Protein AF-A0A2H0RS93-F1 (afdb_monomer_lite)

Secondary structure (DSSP, 8-state):
---TT-EEPTT--EEEETTEEEEE-SS--SS--SEEEEETTSSS-EEEE--SSSSPPPPTT--EEEE--EE-GGGG-PPTT-----SS-EEETTEEEPP-----S------PPPPHHHHHHHHHHHHHHTT---SHHHHHHHHHH-EETTTEE-S------SS-HHHHHHHHHHHHHHHHHHHHHHHHHHHHHHHHHHHHHHHHHH--

Structure (mmCIF, N/CA/C/O backbone):
data_AF-A0A2H0RS93-F1
#
_entry.id   AF-A0A2H0RS93-F1
#
loop_
_atom_site.group_PDB
_atom_site.id
_atom_site.type_symbol
_atom_site.label_atom_id
_atom_site.label_alt_id
_atom_site.label_comp_id
_atom_site.label_asym_id
_atom_site.label_entity_id
_atom_site.label_seq_id
_atom_site.pdbx_PDB_ins_code
_atom_site.Cartn_x
_atom_site.Cartn_y
_atom_site.Cartn_z
_atom_site.occupancy
_atom_site.B_iso_or_equiv
_atom_site.auth_seq_id
_atom_site.auth_comp_id
_atom_site.auth_asym_id
_atom_site.auth_atom_id
_atom_site.pdbx_PDB_model_num
ATOM 1 N N . SER A 1 1 ? -6.609 -6.889 21.205 1.00 49.66 1 SER A N 1
ATOM 2 C CA . SER A 1 1 ? -6.772 -7.889 20.136 1.00 49.66 1 SER A CA 1
ATOM 3 C C . SER A 1 1 ? -8.124 -7.662 19.483 1.00 49.66 1 SER A C 1
ATOM 5 O O . SER A 1 1 ? -9.086 -7.536 20.237 1.00 49.66 1 SER A O 1
ATOM 7 N N . PRO A 1 2 ? -8.209 -7.582 18.144 1.00 59.31 2 PRO A N 1
ATOM 8 C CA . PRO A 1 2 ? -9.466 -7.375 17.414 1.00 59.31 2 PRO A CA 1
ATOM 9 C C . PRO A 1 2 ? -10.486 -8.522 17.560 1.00 59.31 2 PRO A C 1
ATOM 11 O O . PRO A 1 2 ? -11.647 -8.349 17.195 1.00 59.31 2 PRO A O 1
ATOM 14 N N . GLY A 1 3 ? -10.071 -9.673 18.104 1.00 59.44 3 GLY A N 1
ATOM 15 C CA . GLY A 1 3 ? -10.867 -10.903 18.181 1.00 59.44 3 GLY A CA 1
ATOM 16 C C . GLY A 1 3 ? -10.513 -11.891 17.064 1.00 59.44 3 GLY A C 1
ATOM 17 O O . GLY A 1 3 ? -9.821 -11.533 16.112 1.00 59.44 3 GLY A O 1
ATOM 18 N N . ASP A 1 4 ? -10.964 -13.141 17.197 1.00 62.44 4 ASP A N 1
ATOM 19 C CA . ASP A 1 4 ? -10.648 -14.214 16.246 1.00 62.44 4 ASP A CA 1
ATOM 20 C C . ASP A 1 4 ? -11.099 -13.859 14.821 1.00 62.44 4 ASP A C 1
ATOM 22 O O . ASP A 1 4 ? -12.257 -13.509 14.583 1.00 62.44 4 ASP A O 1
ATOM 26 N N . GLY A 1 5 ? -10.164 -13.942 13.869 1.00 63.31 5 GLY A N 1
ATOM 27 C CA . GLY A 1 5 ? -10.422 -13.709 12.444 1.00 63.31 5 GLY A CA 1
ATOM 28 C C . GLY A 1 5 ? -10.704 -12.254 12.056 1.00 63.31 5 GLY A C 1
ATOM 29 O O . GLY A 1 5 ? -11.193 -12.013 10.953 1.00 63.31 5 GLY A O 1
ATOM 30 N N . ARG A 1 6 ? -10.427 -11.286 12.940 1.00 71.19 6 ARG A N 1
ATOM 31 C CA . ARG A 1 6 ? -10.580 -9.857 12.648 1.00 71.19 6 ARG A CA 1
ATOM 32 C C . ARG A 1 6 ? -9.236 -9.147 12.556 1.00 71.19 6 ARG A C 1
ATOM 34 O O . ARG A 1 6 ? -8.315 -9.403 13.329 1.00 71.19 6 ARG A O 1
ATOM 41 N N . PHE A 1 7 ? -9.158 -8.193 11.640 1.00 73.50 7 PHE A N 1
ATOM 42 C CA . PHE A 1 7 ? -7.965 -7.404 11.364 1.00 73.50 7 PHE A CA 1
ATOM 43 C C . PHE A 1 7 ? -8.184 -5.944 11.756 1.00 73.50 7 PHE A C 1
ATOM 45 O O . PHE A 1 7 ? -9.318 -5.464 11.792 1.00 73.50 7 PHE A O 1
ATOM 52 N N . VAL A 1 8 ? -7.103 -5.237 12.072 1.00 75.19 8 VAL A N 1
ATOM 53 C CA . VAL A 1 8 ? -7.124 -3.779 12.239 1.00 75.19 8 VAL A CA 1
ATOM 54 C C . VAL A 1 8 ? -7.030 -3.153 10.850 1.00 75.19 8 VAL A C 1
ATOM 56 O O . VAL A 1 8 ? -6.118 -3.494 10.098 1.00 75.19 8 VAL A O 1
ATOM 59 N N . ALA A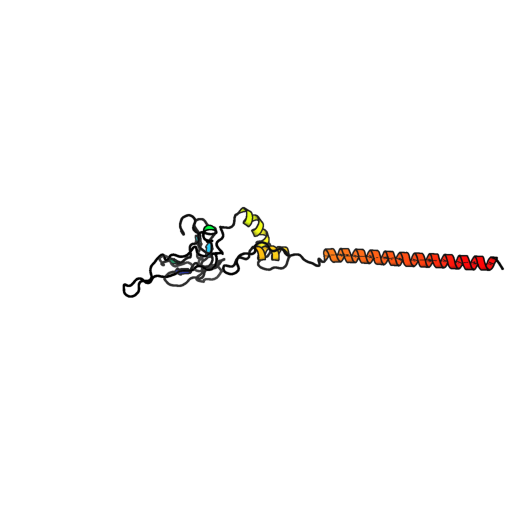 1 9 ? -7.963 -2.270 10.490 1.00 75.19 9 ALA A N 1
ATOM 60 C CA . ALA A 1 9 ? -7.862 -1.514 9.244 1.00 75.19 9 ALA A CA 1
ATOM 61 C C . ALA A 1 9 ? -6.662 -0.561 9.302 1.00 75.19 9 ALA A C 1
ATOM 63 O O . ALA A 1 9 ? -6.526 0.216 10.251 1.00 75.19 9 ALA A O 1
ATOM 64 N N . GLN A 1 10 ? -5.821 -0.605 8.270 1.00 74.81 10 GLN A N 1
ATOM 65 C CA . GLN A 1 10 ? -4.671 0.289 8.145 1.00 74.81 10 GLN A CA 1
ATOM 66 C C . GLN A 1 10 ? -5.111 1.755 8.141 1.00 74.81 10 GLN A C 1
ATOM 68 O O . GLN A 1 10 ? -6.143 2.086 7.556 1.00 74.81 10 GLN A O 1
ATOM 73 N N . THR A 1 11 ? -4.333 2.615 8.805 1.00 71.31 11 THR A N 1
ATOM 74 C CA . THR A 1 11 ? -4.527 4.080 8.818 1.00 71.31 11 THR A CA 1
ATOM 75 C C . THR A 1 11 ? -5.853 4.534 9.445 1.00 71.31 11 THR A C 1
ATOM 77 O O . THR A 1 11 ? -6.264 5.681 9.306 1.00 71.31 11 THR A O 1
ATOM 80 N N . THR A 1 12 ? -6.550 3.641 10.150 1.00 77.56 12 THR A N 1
ATOM 81 C CA . THR A 1 12 ? -7.778 3.982 10.891 1.00 77.56 12 THR A CA 1
ATOM 82 C C . THR A 1 12 ? -7.564 4.060 12.393 1.00 77.56 12 THR A C 1
ATOM 84 O O . THR A 1 12 ? -8.517 4.302 13.134 1.00 77.56 12 THR A O 1
ATOM 87 N N . MET A 1 13 ? -6.345 3.781 12.856 1.00 80.94 13 MET A N 1
ATOM 88 C CA . MET A 1 13 ? -6.061 3.779 14.274 1.00 80.94 13 MET A CA 1
ATOM 89 C C . MET A 1 13 ? -5.805 5.206 14.754 1.00 80.94 13 MET A C 1
ATOM 91 O O . MET A 1 13 ? -4.989 5.940 14.206 1.00 80.94 13 MET A O 1
ATOM 95 N N . GLU A 1 14 ? -6.509 5.583 15.810 1.00 85.44 14 GLU A N 1
ATOM 96 C CA . GLU A 1 14 ? -6.307 6.826 16.539 1.00 85.44 14 GLU A CA 1
ATOM 97 C C . GLU A 1 14 ? -5.811 6.472 17.938 1.00 85.44 14 GLU A C 1
ATOM 99 O O . GLU A 1 14 ? -6.415 5.655 18.644 1.00 85.44 14 GLU A O 1
ATOM 104 N N . LEU A 1 15 ? -4.690 7.071 18.337 1.00 88.25 15 LEU A N 1
ATOM 105 C CA . LEU A 1 15 ? -4.046 6.796 19.613 1.00 88.25 15 LEU A CA 1
ATOM 106 C C . LEU A 1 15 ? -3.957 8.072 20.441 1.00 88.25 15 LEU A C 1
ATOM 108 O O . LEU A 1 15 ? -3.390 9.069 19.998 1.00 88.25 15 LEU A O 1
ATOM 112 N N . THR A 1 16 ? -4.444 7.997 21.677 1.00 88.44 16 THR A N 1
ATOM 113 C CA . THR A 1 16 ? -4.249 9.042 22.683 1.00 88.44 16 THR A CA 1
ATOM 114 C C . THR A 1 16 ? -3.480 8.503 23.881 1.00 88.44 16 THR A C 1
ATOM 116 O O . THR A 1 16 ? -3.779 7.428 24.406 1.00 88.44 16 THR A O 1
ATOM 119 N N . VAL A 1 17 ? -2.487 9.266 24.337 1.00 87.75 17 VAL A N 1
ATOM 120 C CA . VAL A 1 17 ? -1.682 8.961 25.527 1.00 87.75 17 VAL A CA 1
ATOM 121 C C . VAL A 1 17 ? -1.828 10.116 26.506 1.00 87.75 17 VAL A C 1
ATOM 123 O O . VAL A 1 17 ? -1.484 11.250 26.184 1.00 87.75 17 VAL A O 1
ATOM 126 N N . ALA A 1 18 ? -2.361 9.844 27.701 1.00 85.19 18 ALA A N 1
ATOM 127 C CA . ALA A 1 18 ? -2.699 10.878 28.691 1.00 85.19 18 ALA A CA 1
ATOM 128 C C . ALA A 1 18 ? -3.560 12.034 28.124 1.00 85.19 18 ALA A C 1
ATOM 130 O O . ALA A 1 18 ? -3.485 13.167 28.595 1.00 85.19 18 ALA A O 1
ATOM 131 N N . GLY A 1 19 ? -4.385 11.739 27.114 1.00 83.62 19 GLY A N 1
ATOM 132 C CA . GLY A 1 19 ? -5.251 12.711 26.441 1.00 83.62 19 GLY A CA 1
ATOM 133 C C . GLY A 1 19 ? -4.583 13.541 25.341 1.00 83.62 19 GLY A C 1
ATOM 134 O O . GLY A 1 19 ? -5.264 14.370 24.750 1.00 83.62 19 GLY A O 1
ATOM 135 N N . ALA A 1 20 ? -3.295 13.331 25.052 1.00 87.38 20 ALA A N 1
ATOM 136 C CA . ALA A 1 20 ? -2.627 13.914 23.891 1.00 87.38 20 ALA A CA 1
ATOM 137 C C . ALA A 1 20 ? -2.711 12.965 22.689 1.00 87.38 20 ALA A C 1
ATOM 139 O O . ALA A 1 20 ? -2.500 11.760 22.852 1.00 87.38 20 ALA A O 1
ATOM 140 N N . ASP A 1 21 ? -2.984 13.510 21.504 1.00 88.62 21 ASP A N 1
ATOM 141 C CA . ASP A 1 21 ? -3.015 12.759 20.247 1.00 88.62 21 ASP A CA 1
ATOM 142 C C . ASP A 1 21 ? -1.597 12.414 19.792 1.00 88.62 21 ASP A C 1
ATOM 144 O O . ASP A 1 21 ? -0.699 13.258 19.815 1.00 88.62 21 ASP A O 1
ATOM 148 N N . TRP A 1 22 ? -1.399 11.164 19.382 1.00 91.12 22 TRP A N 1
ATOM 149 C CA . TRP A 1 22 ? -0.153 10.700 18.780 1.00 91.12 22 TRP A CA 1
ATOM 150 C C . TRP A 1 22 ? -0.384 10.401 17.300 1.00 91.12 22 TRP A C 1
ATOM 152 O O . TRP A 1 22 ? -1.475 9.988 16.907 1.00 91.12 22 TRP A O 1
ATOM 162 N N . THR A 1 23 ? 0.651 10.578 16.479 1.00 89.25 23 THR A N 1
ATOM 163 C CA . THR A 1 23 ? 0.551 10.366 15.027 1.00 89.25 23 THR A CA 1
ATOM 164 C C . THR A 1 23 ? 1.092 8.994 14.629 1.00 89.25 23 THR A C 1
ATOM 166 O O . THR A 1 23 ? 2.198 8.623 15.026 1.00 89.25 23 THR A O 1
ATOM 169 N N . GLU A 1 24 ? 0.334 8.255 13.814 1.00 87.88 24 GLU A N 1
ATOM 170 C CA . GLU A 1 24 ? 0.797 6.999 13.214 1.00 87.88 24 GLU A CA 1
ATOM 171 C C . GLU A 1 24 ? 1.858 7.284 12.142 1.00 87.88 24 GLU A C 1
ATOM 173 O O . GLU A 1 24 ? 1.644 8.097 11.240 1.00 87.88 24 GLU A O 1
ATOM 178 N N . THR A 1 25 ? 3.002 6.605 12.218 1.00 86.69 25 THR A N 1
ATOM 179 C CA . THR A 1 25 ? 4.027 6.615 11.171 1.00 86.69 25 THR A CA 1
ATOM 180 C C . THR A 1 25 ? 4.454 5.192 10.823 1.00 86.69 25 THR A C 1
ATOM 182 O O . THR A 1 25 ? 4.490 4.311 11.679 1.00 86.69 25 THR A O 1
ATOM 185 N N . GLU A 1 26 ? 4.817 4.957 9.559 1.00 81.12 26 GLU A N 1
ATOM 186 C CA . GLU A 1 26 ? 5.325 3.647 9.119 1.00 81.12 26 GLU A CA 1
ATOM 187 C C . GLU A 1 26 ? 6.675 3.321 9.777 1.00 81.12 26 GLU A C 1
ATOM 189 O O . GLU A 1 26 ? 6.905 2.217 10.273 1.00 81.12 26 GLU A O 1
ATOM 194 N N . PHE A 1 27 ? 7.550 4.327 9.854 1.00 82.50 27 PHE A N 1
ATOM 195 C CA . PHE A 1 27 ? 8.840 4.244 10.526 1.00 82.50 27 PHE A CA 1
ATOM 196 C C . PHE A 1 27 ? 8.955 5.334 11.586 1.00 82.50 27 PHE A C 1
ATOM 198 O O . PHE A 1 27 ? 8.484 6.459 11.400 1.00 82.50 27 PHE A O 1
ATOM 205 N N . LEU A 1 28 ? 9.602 5.007 12.705 1.00 85.00 28 LEU A N 1
ATOM 206 C CA . LEU A 1 28 ? 9.866 5.974 13.766 1.00 85.00 28 LEU A CA 1
ATOM 207 C C . LEU A 1 28 ? 11.008 6.905 13.315 1.00 85.00 28 LEU A C 1
ATOM 209 O O . LEU A 1 28 ? 12.120 6.427 13.071 1.00 85.00 28 LEU A O 1
ATOM 213 N N . PRO A 1 29 ? 10.767 8.221 13.177 1.00 83.56 29 PRO A N 1
ATOM 214 C CA . PRO A 1 29 ? 11.799 9.169 12.797 1.00 83.56 29 PRO A CA 1
ATOM 215 C C . PRO A 1 29 ? 12.819 9.319 13.928 1.00 83.56 29 PRO A C 1
ATOM 217 O O . PRO A 1 29 ? 12.467 9.258 15.107 1.00 83.56 29 PRO A O 1
ATOM 220 N N . TYR A 1 30 ? 14.076 9.606 13.580 1.00 84.94 30 TYR A N 1
ATOM 221 C CA . TYR A 1 30 ? 15.126 9.943 14.549 1.00 84.94 30 TYR A CA 1
ATOM 222 C C . TYR A 1 30 ? 14.939 11.373 15.088 1.00 84.94 30 TYR A C 1
ATOM 224 O O . TYR A 1 30 ? 15.708 12.293 14.809 1.00 84.94 30 TYR A O 1
ATOM 232 N N . LYS A 1 31 ? 13.820 11.583 15.778 1.00 85.50 31 LYS A N 1
ATOM 233 C CA . LYS A 1 31 ? 13.405 12.845 16.380 1.00 85.50 31 LYS A CA 1
ATOM 234 C C . LYS A 1 31 ? 12.479 12.558 17.558 1.00 85.50 31 LYS A C 1
ATOM 236 O O . LYS A 1 31 ? 11.595 11.708 17.464 1.00 85.50 31 LYS A O 1
ATOM 241 N N . GLN A 1 32 ? 12.642 13.321 18.633 1.00 85.19 32 GLN A N 1
ATOM 242 C CA . GLN A 1 32 ? 11.735 13.320 19.781 1.00 85.19 32 GLN A CA 1
ATOM 243 C C . GLN A 1 32 ? 10.403 13.965 19.395 1.00 85.19 32 GLN A C 1
ATOM 245 O O . GLN A 1 32 ? 10.263 15.187 19.352 1.00 85.19 32 GLN A O 1
ATOM 250 N N . THR A 1 33 ? 9.450 13.116 19.033 1.00 87.00 33 THR A N 1
ATOM 251 C CA . THR A 1 33 ? 8.110 13.489 18.578 1.00 87.00 33 THR A CA 1
ATOM 252 C C . THR A 1 33 ? 7.120 12.431 19.056 1.00 87.00 33 THR A C 1
ATOM 254 O O . THR A 1 33 ? 7.500 11.270 19.225 1.00 87.00 33 THR A O 1
ATOM 257 N N . ASP A 1 34 ? 5.869 12.829 19.273 1.00 88.38 34 ASP A N 1
ATOM 258 C CA . ASP A 1 34 ? 4.799 11.951 19.756 1.00 88.38 34 ASP A CA 1
ATOM 259 C C . ASP A 1 34 ? 4.224 11.141 18.590 1.00 88.38 34 ASP A C 1
ATOM 261 O O . ASP A 1 34 ? 3.232 11.499 17.954 1.00 88.38 34 ASP A O 1
ATOM 265 N N . VAL A 1 35 ? 4.933 10.067 18.254 1.00 90.38 35 VAL A N 1
ATOM 266 C CA . VAL A 1 35 ? 4.636 9.187 17.123 1.00 90.38 35 VAL A CA 1
ATOM 267 C C . VAL A 1 35 ? 4.668 7.730 17.551 1.00 90.38 35 VAL A C 1
ATOM 269 O O . VAL A 1 35 ? 5.395 7.349 18.473 1.00 90.38 35 VAL A O 1
ATOM 272 N N . TYR A 1 36 ? 3.884 6.909 16.866 1.00 89.44 36 TYR A N 1
ATOM 273 C CA . TYR A 1 36 ? 3.834 5.470 17.080 1.00 89.44 36 TYR A CA 1
ATOM 274 C C . TYR A 1 36 ? 3.800 4.732 15.744 1.00 89.44 36 TYR A C 1
ATOM 276 O O . TYR A 1 36 ? 3.362 5.276 14.735 1.00 89.44 36 TYR A O 1
ATOM 284 N N . ALA A 1 37 ? 4.233 3.476 15.760 1.00 88.94 37 ALA A N 1
ATOM 285 C CA . ALA A 1 37 ? 4.168 2.581 14.612 1.00 88.94 37 ALA A CA 1
ATOM 286 C C . ALA A 1 37 ? 3.370 1.325 14.974 1.00 88.94 37 ALA A C 1
ATOM 288 O O . ALA A 1 37 ? 3.470 0.818 16.095 1.00 88.94 37 ALA A O 1
ATOM 289 N N . ILE A 1 38 ? 2.593 0.808 14.026 1.00 86.38 38 ILE A N 1
ATOM 290 C CA . ILE A 1 38 ? 1.845 -0.442 14.184 1.00 86.38 38 ILE A CA 1
ATOM 291 C C . ILE A 1 38 ? 2.455 -1.497 13.270 1.00 86.38 38 ILE A C 1
ATOM 293 O O . ILE A 1 38 ? 2.587 -1.295 12.065 1.00 86.38 38 ILE A O 1
ATOM 297 N N . ASP A 1 39 ? 2.768 -2.657 13.836 1.00 84.50 39 ASP A N 1
ATOM 298 C CA . ASP A 1 39 ? 3.019 -3.855 13.048 1.00 84.50 39 ASP A CA 1
ATOM 299 C C . ASP A 1 39 ? 1.694 -4.584 12.794 1.00 84.50 39 ASP A C 1
ATOM 301 O O . ASP A 1 39 ? 1.207 -5.357 13.627 1.00 84.50 39 ASP A O 1
ATOM 305 N N . TYR A 1 40 ? 1.101 -4.304 11.632 1.00 78.50 40 TYR A N 1
ATOM 306 C CA . TYR A 1 40 ? -0.138 -4.932 11.170 1.00 78.50 40 TYR A CA 1
ATOM 307 C C . TYR A 1 40 ? 0.031 -6.421 10.828 1.00 78.50 40 TYR A C 1
ATOM 309 O O . TYR A 1 40 ? -0.966 -7.143 10.761 1.00 78.50 40 TYR A O 1
ATOM 317 N N . ASN A 1 41 ? 1.266 -6.883 10.599 1.00 74.69 41 ASN A N 1
ATOM 318 C CA . ASN A 1 41 ? 1.565 -8.252 10.181 1.00 74.69 41 ASN A CA 1
ATOM 319 C C . ASN A 1 41 ? 1.895 -9.183 11.355 1.00 74.69 41 ASN A C 1
ATOM 321 O O . ASN A 1 41 ? 1.867 -10.406 11.173 1.00 74.69 41 ASN A O 1
ATOM 325 N N . ALA A 1 42 ? 2.195 -8.627 12.532 1.00 72.94 42 ALA A N 1
ATOM 326 C CA . ALA A 1 42 ? 2.399 -9.379 13.762 1.00 72.94 42 ALA A CA 1
ATOM 327 C C . ALA A 1 42 ? 1.098 -10.026 14.274 1.00 72.94 42 ALA A C 1
ATOM 329 O O . ALA A 1 42 ? -0.001 -9.495 14.108 1.00 72.94 42 ALA A O 1
ATOM 330 N N . GLU A 1 43 ? 1.237 -11.176 14.938 1.00 71.75 43 GLU A N 1
ATOM 331 C CA . GLU A 1 43 ? 0.136 -11.916 15.557 1.00 71.75 43 GLU A CA 1
ATOM 332 C C . GLU A 1 43 ? 0.418 -12.085 17.061 1.00 71.75 43 GLU A C 1
ATOM 334 O O . GLU A 1 43 ? 1.286 -12.880 17.436 1.00 71.75 43 GLU A O 1
ATOM 339 N N . PRO A 1 44 ? -0.274 -11.342 17.950 1.00 72.88 44 PRO A N 1
ATOM 340 C CA . PRO A 1 44 ? -1.232 -10.254 17.684 1.00 72.88 44 PRO A CA 1
ATOM 341 C C . PRO A 1 44 ? -0.558 -8.987 17.127 1.00 72.88 44 PRO A C 1
ATOM 343 O O . PRO A 1 44 ? 0.650 -8.816 17.293 1.00 72.88 44 PRO A O 1
ATOM 346 N N . GLN A 1 45 ? -1.341 -8.077 16.528 1.00 77.75 45 GLN A N 1
ATOM 347 C CA . GLN A 1 45 ? -0.815 -6.795 16.042 1.00 77.75 45 GLN A CA 1
ATOM 348 C C . GLN A 1 45 ? -0.112 -6.053 17.182 1.00 77.75 45 GLN A C 1
ATOM 350 O O . GLN A 1 45 ? -0.647 -5.955 18.293 1.00 77.75 45 GLN A O 1
ATOM 355 N N . MET A 1 46 ? 1.086 -5.538 16.910 1.00 82.88 46 MET A N 1
ATOM 356 C CA . MET A 1 46 ? 1.925 -4.912 17.928 1.00 82.88 46 MET A CA 1
ATOM 357 C C . MET A 1 46 ? 2.010 -3.406 17.718 1.00 82.88 46 MET A C 1
ATOM 359 O O . MET A 1 46 ? 2.405 -2.934 16.655 1.00 82.88 46 MET A O 1
ATOM 363 N N . LEU A 1 47 ? 1.684 -2.653 18.767 1.00 87.12 47 LEU A N 1
ATOM 364 C CA . LEU A 1 47 ? 1.925 -1.218 18.837 1.00 87.12 47 LEU A CA 1
ATOM 365 C C . LEU A 1 47 ? 3.344 -0.968 19.354 1.00 87.12 47 LEU A C 1
ATOM 367 O O . LEU A 1 47 ? 3.742 -1.530 20.378 1.00 87.12 47 LEU A O 1
ATOM 371 N N . ARG A 1 48 ? 4.097 -0.109 18.669 1.00 88.69 48 ARG A N 1
ATOM 372 C CA . ARG A 1 48 ? 5.459 0.274 19.040 1.00 88.69 48 ARG A CA 1
ATOM 373 C C . ARG A 1 48 ? 5.553 1.780 19.240 1.00 88.69 48 ARG A C 1
ATOM 375 O O . ARG A 1 48 ? 5.168 2.562 18.375 1.00 88.69 48 ARG A O 1
ATOM 382 N N . PHE A 1 49 ? 6.119 2.156 20.377 1.00 90.25 49 PHE A N 1
ATOM 383 C CA . PHE A 1 49 ? 6.505 3.526 20.688 1.00 90.25 49 PHE A CA 1
ATOM 384 C C . PHE A 1 49 ? 7.992 3.744 20.414 1.00 90.25 49 PHE A C 1
ATOM 386 O O . PHE A 1 49 ? 8.735 2.786 20.175 1.00 90.25 49 PHE A O 1
ATOM 393 N N . GLY A 1 50 ? 8.410 5.007 20.464 1.00 86.19 50 GLY A N 1
ATOM 394 C CA . GLY A 1 50 ? 9.816 5.376 20.404 1.00 86.19 50 GLY A CA 1
ATOM 395 C C . GLY A 1 50 ? 10.623 4.921 21.613 1.00 86.19 50 GLY A C 1
ATOM 396 O O . GLY A 1 50 ? 10.085 4.405 22.591 1.00 86.19 50 GLY A O 1
ATOM 397 N N . ASP A 1 51 ? 11.933 5.133 21.536 1.00 83.94 51 ASP A N 1
ATOM 398 C CA . ASP A 1 51 ? 12.915 4.827 22.585 1.00 83.94 51 ASP A CA 1
ATOM 399 C C . ASP A 1 51 ? 13.519 6.093 23.231 1.00 83.94 51 ASP A C 1
ATOM 401 O O . ASP A 1 51 ? 14.455 6.014 24.027 1.00 83.94 51 ASP A O 1
ATOM 405 N N . GLY A 1 52 ? 12.979 7.273 22.909 1.00 80.19 52 GLY A N 1
ATOM 406 C CA . GLY A 1 52 ? 13.461 8.569 23.384 1.00 80.19 52 GLY A CA 1
ATOM 407 C C . GLY A 1 52 ? 14.577 9.169 22.521 1.00 80.19 52 GLY A C 1
ATOM 408 O O . GLY A 1 52 ? 14.897 10.346 22.694 1.00 80.19 52 GLY A O 1
ATOM 409 N N . LEU A 1 53 ? 15.143 8.408 21.578 1.00 81.44 53 LEU A N 1
ATOM 410 C CA . LEU A 1 53 ? 16.029 8.901 20.517 1.00 81.44 53 LEU A CA 1
ATOM 411 C C . LEU A 1 53 ? 15.261 8.993 19.192 1.00 81.44 53 LEU A C 1
ATOM 413 O O . LEU A 1 53 ? 15.254 10.044 18.546 1.00 81.44 53 LEU A O 1
ATOM 417 N N . ALA A 1 54 ? 14.572 7.914 18.823 1.00 82.75 54 ALA A N 1
ATOM 418 C CA . ALA A 1 54 ? 13.670 7.838 17.685 1.00 82.75 54 ALA A CA 1
ATOM 419 C C . ALA A 1 54 ? 12.220 7.742 18.176 1.00 82.75 54 ALA A C 1
ATOM 421 O O . ALA A 1 54 ? 11.745 6.667 18.538 1.00 82.75 54 ALA A O 1
ATOM 422 N N . GLY A 1 55 ? 11.519 8.878 18.208 1.00 85.19 55 GLY A N 1
ATOM 423 C CA . GLY A 1 55 ? 10.200 9.008 18.826 1.00 85.19 55 GLY A CA 1
ATOM 424 C C . GLY A 1 55 ? 10.254 9.093 20.355 1.00 85.19 55 GLY A C 1
ATOM 425 O O . GLY A 1 55 ? 11.234 8.709 20.996 1.00 85.19 55 GLY A O 1
ATOM 426 N N . ASN A 1 56 ? 9.186 9.613 20.955 1.00 86.75 56 ASN A N 1
ATOM 427 C CA . ASN A 1 56 ? 9.061 9.716 22.406 1.00 86.75 56 ASN A CA 1
ATOM 428 C C . ASN A 1 56 ? 8.597 8.394 23.040 1.00 86.75 56 ASN A C 1
ATOM 430 O O . ASN A 1 56 ? 7.843 7.626 22.442 1.00 86.75 56 ASN A O 1
ATOM 434 N N . ILE A 1 57 ? 9.028 8.157 24.284 1.00 87.69 57 ILE A N 1
ATOM 435 C CA . ILE A 1 57 ? 8.491 7.090 25.139 1.00 87.69 57 ILE A CA 1
ATOM 436 C C . ILE A 1 57 ? 7.328 7.675 25.957 1.00 87.69 57 ILE A C 1
ATOM 438 O O . ILE A 1 57 ? 7.534 8.675 26.653 1.00 87.69 57 ILE A O 1
ATOM 442 N N . PRO A 1 58 ? 6.131 7.061 25.942 1.00 86.44 58 PRO A N 1
ATOM 443 C CA . PRO A 1 58 ? 5.062 7.393 26.877 1.00 86.44 58 PRO A CA 1
ATOM 444 C C . PRO A 1 58 ? 5.539 7.308 28.330 1.00 86.44 58 PRO A C 1
ATOM 446 O O . PRO A 1 58 ? 6.133 6.308 28.735 1.00 86.44 58 PRO A O 1
ATOM 449 N N . ALA A 1 59 ? 5.251 8.325 29.144 1.00 84.50 59 ALA A N 1
ATOM 450 C CA . ALA A 1 59 ? 5.590 8.268 30.562 1.00 84.50 59 ALA A CA 1
ATOM 451 C C . ALA A 1 59 ? 4.897 7.072 31.240 1.00 84.50 59 ALA A C 1
ATOM 453 O O . ALA A 1 59 ? 3.717 6.794 31.002 1.00 84.50 59 ALA A O 1
ATOM 454 N N . ALA A 1 60 ? 5.638 6.359 32.090 1.00 83.00 60 ALA A N 1
ATOM 455 C CA . ALA A 1 60 ? 5.119 5.193 32.793 1.00 83.00 60 ALA A CA 1
ATOM 456 C C . ALA A 1 60 ? 3.897 5.577 33.646 1.00 83.00 60 ALA A C 1
ATOM 458 O O . ALA A 1 60 ? 3.962 6.504 34.451 1.00 83.00 60 ALA A O 1
ATOM 459 N N . GLY A 1 61 ? 2.794 4.846 33.474 1.00 81.12 61 GLY A N 1
ATOM 460 C CA . GLY A 1 61 ? 1.532 5.098 34.177 1.00 81.12 61 GLY A CA 1
ATOM 461 C C . GLY A 1 61 ? 0.529 5.973 33.420 1.00 81.12 61 GLY A C 1
ATOM 462 O O . GLY A 1 61 ? -0.587 6.140 33.906 1.00 81.12 61 GLY A O 1
ATOM 463 N N . ASN A 1 62 ? 0.876 6.489 32.236 1.00 87.06 62 ASN A N 1
ATOM 464 C CA . ASN A 1 62 ? -0.095 7.163 31.376 1.00 87.06 62 ASN A CA 1
ATOM 465 C C . ASN A 1 62 ? -1.136 6.175 30.827 1.00 87.06 62 ASN A C 1
ATOM 467 O O . ASN A 1 62 ? -0.797 5.066 30.413 1.00 87.06 62 ASN A O 1
ATOM 471 N N . ASP A 1 63 ? -2.398 6.609 30.787 1.00 88.25 63 ASP A N 1
ATOM 472 C CA . ASP A 1 63 ? -3.479 5.871 30.129 1.00 88.25 63 ASP A CA 1
ATOM 473 C C . ASP A 1 63 ? -3.275 5.920 28.607 1.00 88.25 63 ASP A C 1
ATOM 475 O O . ASP A 1 63 ? -3.065 7.000 28.044 1.00 88.25 63 ASP A O 1
ATOM 479 N N . ILE A 1 64 ? -3.311 4.753 27.960 1.00 88.12 64 ILE A N 1
ATOM 480 C CA . ILE A 1 64 ? -3.131 4.591 26.514 1.00 88.12 64 ILE A CA 1
ATOM 481 C C . ILE A 1 64 ? -4.459 4.113 25.942 1.00 88.12 64 ILE A C 1
ATOM 483 O O . ILE A 1 64 ? -4.895 2.992 26.214 1.00 88.12 64 ILE A O 1
ATOM 487 N N . ARG A 1 65 ? -5.095 4.952 25.125 1.00 87.75 65 ARG A N 1
ATOM 488 C CA . ARG A 1 65 ? -6.370 4.636 24.478 1.00 87.75 65 ARG A CA 1
ATOM 489 C C . ARG A 1 65 ? -6.175 4.560 22.977 1.00 87.75 65 ARG A C 1
ATOM 491 O O . ARG A 1 65 ? -5.810 5.550 22.350 1.00 87.75 65 ARG A O 1
ATOM 498 N N . ALA A 1 66 ? -6.441 3.383 22.423 1.00 85.88 66 ALA A N 1
ATOM 499 C CA . ALA A 1 66 ? -6.429 3.135 20.990 1.00 85.88 66 ALA A CA 1
ATOM 500 C C . ALA A 1 66 ? -7.857 2.876 20.502 1.00 85.88 66 ALA A C 1
ATOM 502 O O . ALA A 1 66 ? -8.526 1.960 20.989 1.00 85.88 66 ALA A O 1
ATOM 503 N N . SER A 1 67 ? -8.294 3.662 19.526 1.00 85.81 67 SER A N 1
ATOM 504 C CA . SER A 1 67 ? -9.527 3.456 18.770 1.00 85.81 67 SER A CA 1
ATOM 505 C C . SER A 1 67 ? -9.146 2.981 17.377 1.00 85.81 67 SER A C 1
ATOM 507 O O . SER A 1 67 ? -8.266 3.562 16.758 1.00 85.81 67 SER A O 1
ATOM 509 N N . TYR A 1 68 ? -9.765 1.914 16.881 1.00 84.44 68 TYR A N 1
ATOM 510 C CA . TYR A 1 68 ? -9.460 1.382 15.553 1.00 84.44 68 TYR A CA 1
ATOM 511 C C . TYR A 1 68 ? -10.688 0.737 14.923 1.00 84.44 68 TYR A C 1
ATOM 513 O O . TYR A 1 68 ? -11.563 0.221 15.628 1.00 84.44 68 TYR A O 1
ATOM 521 N N . LEU A 1 69 ? -10.737 0.719 13.589 1.00 80.56 69 LEU A N 1
ATOM 522 C CA . LEU A 1 69 ? -11.738 -0.058 12.873 1.00 80.56 69 LEU A CA 1
ATOM 523 C C . LEU A 1 69 ? -11.279 -1.510 12.753 1.00 80.56 69 LEU A C 1
ATOM 525 O O . LEU A 1 69 ? -10.156 -1.815 12.350 1.00 80.56 69 LEU A O 1
ATOM 529 N N . SER A 1 70 ? -12.182 -2.418 13.105 1.00 80.25 70 SER A N 1
ATOM 530 C CA . SER A 1 70 ? -11.981 -3.853 12.966 1.00 80.25 70 SER A CA 1
ATOM 531 C C . SER A 1 70 ? -12.669 -4.348 11.695 1.00 80.25 70 SER A C 1
ATOM 533 O O . SER A 1 70 ? -13.854 -4.085 11.493 1.00 80.25 70 SER A O 1
ATOM 535 N N . THR A 1 71 ? -11.937 -5.066 10.844 1.00 78.94 71 THR A N 1
ATOM 536 C CA . THR A 1 71 ? -12.433 -5.602 9.569 1.00 78.94 71 THR A CA 1
ATOM 537 C C . THR A 1 71 ? -12.387 -7.125 9.562 1.00 78.94 71 THR A C 1
ATOM 539 O O . THR A 1 71 ? -11.595 -7.744 10.270 1.00 78.94 71 THR A O 1
ATOM 542 N N . ALA A 1 72 ? -13.233 -7.737 8.735 1.00 76.62 72 ALA A N 1
ATOM 543 C CA . ALA A 1 72 ? -13.222 -9.176 8.471 1.00 76.62 72 ALA A CA 1
ATOM 544 C C . ALA A 1 72 ? -12.462 -9.531 7.172 1.00 76.62 72 ALA A C 1
ATOM 546 O O . ALA A 1 72 ? -12.688 -10.597 6.603 1.00 76.62 72 ALA A O 1
ATOM 547 N N . GLY A 1 73 ? -11.616 -8.626 6.657 1.00 77.38 73 GLY A N 1
ATOM 548 C CA . GLY A 1 73 ? -10.912 -8.817 5.384 1.00 77.38 73 GLY A CA 1
ATOM 549 C C . GLY A 1 73 ? -11.872 -9.036 4.211 1.00 77.38 73 GLY A C 1
ATOM 550 O O . GLY A 1 73 ? -12.894 -8.350 4.091 1.00 77.38 73 GLY A O 1
ATOM 551 N N . LYS A 1 74 ? -11.586 -10.029 3.364 1.00 78.50 74 LYS A N 1
ATOM 552 C CA . LYS A 1 74 ? -12.399 -10.351 2.181 1.00 78.50 74 LYS A CA 1
ATOM 553 C C . LYS A 1 74 ? -13.823 -10.788 2.524 1.00 78.50 74 LYS A C 1
ATOM 555 O O . LYS A 1 74 ? -14.741 -10.539 1.741 1.00 78.50 74 LYS A O 1
ATOM 560 N N . ALA A 1 75 ? -14.028 -11.390 3.698 1.00 78.94 75 ALA A N 1
ATOM 561 C CA . ALA A 1 75 ? -15.351 -11.797 4.172 1.00 78.94 75 ALA A CA 1
ATOM 562 C C . ALA A 1 75 ? -16.282 -10.600 4.456 1.00 78.94 75 ALA A C 1
ATOM 564 O O . ALA A 1 75 ? -17.496 -10.775 4.512 1.00 78.94 75 ALA A O 1
ATOM 565 N N . GLY A 1 76 ? -15.737 -9.384 4.594 1.00 76.44 76 GLY A N 1
ATOM 566 C CA . GLY A 1 76 ? -16.516 -8.150 4.742 1.00 76.44 76 GLY A CA 1
ATOM 567 C C . GLY A 1 76 ? -17.116 -7.603 3.437 1.00 76.44 76 GLY A C 1
ATOM 568 O O . GLY A 1 76 ? -17.922 -6.671 3.480 1.00 76.44 76 GLY A O 1
ATOM 569 N N . ASN A 1 77 ? -16.755 -8.158 2.274 1.00 81.50 77 ASN A N 1
ATOM 570 C CA . ASN A 1 77 ? -17.279 -7.711 0.982 1.00 81.50 77 ASN A CA 1
ATOM 571 C C . ASN A 1 77 ? -18.654 -8.331 0.706 1.00 81.50 77 ASN A C 1
ATOM 573 O O . ASN A 1 77 ? -18.767 -9.425 0.151 1.00 81.50 77 ASN A O 1
ATOM 577 N N . VAL A 1 78 ? -19.708 -7.612 1.082 1.00 83.88 78 VAL A N 1
ATOM 578 C CA . VAL A 1 78 ? -21.102 -8.027 0.882 1.00 83.88 78 VAL A CA 1
ATOM 579 C C . VAL A 1 78 ? -21.720 -7.425 -0.392 1.00 83.88 78 VAL A C 1
ATOM 581 O O . VAL A 1 78 ? -21.383 -6.293 -0.768 1.00 83.88 78 VAL A O 1
ATOM 584 N N . PRO A 1 79 ? -22.632 -8.145 -1.080 1.00 83.31 79 PRO A N 1
ATOM 585 C CA . PRO A 1 79 ? -23.338 -7.615 -2.245 1.00 83.31 79 PRO A CA 1
ATOM 586 C C . PRO A 1 79 ? -24.253 -6.435 -1.875 1.00 83.31 79 PRO A C 1
ATOM 588 O O . PRO A 1 79 ? -24.546 -6.197 -0.701 1.00 83.31 79 PRO A O 1
ATOM 591 N N . ALA A 1 80 ? -24.687 -5.675 -2.885 1.00 84.56 80 ALA A N 1
ATOM 592 C CA . ALA A 1 80 ? -25.613 -4.557 -2.693 1.00 84.56 80 ALA A CA 1
ATOM 593 C C . ALA A 1 80 ? -26.908 -5.029 -2.008 1.00 84.56 80 ALA A C 1
ATOM 595 O O . ALA A 1 80 ? -27.387 -6.130 -2.282 1.00 84.56 80 ALA A O 1
ATOM 596 N N . GLY A 1 81 ? -27.452 -4.201 -1.116 1.00 80.50 81 GLY A N 1
ATOM 597 C CA . GLY A 1 81 ? -28.667 -4.511 -0.360 1.00 80.50 81 GLY A CA 1
ATOM 598 C C . GLY A 1 81 ? -28.505 -5.546 0.760 1.00 80.50 81 GLY A C 1
ATOM 599 O O . GLY A 1 81 ? -29.508 -6.083 1.214 1.00 80.50 81 GLY A O 1
ATOM 600 N N . THR A 1 82 ? -27.278 -5.848 1.208 1.00 79.81 82 THR A N 1
ATOM 601 C CA . THR A 1 82 ? -27.065 -6.770 2.346 1.00 79.81 82 THR A CA 1
ATOM 602 C C . THR A 1 82 ? -27.108 -6.044 3.689 1.00 79.81 82 THR A C 1
ATOM 604 O O . THR A 1 82 ? -27.610 -6.583 4.671 1.00 79.81 82 THR A O 1
ATOM 607 N N . ILE A 1 83 ? -26.582 -4.818 3.752 1.00 75.88 83 ILE A N 1
ATOM 608 C CA . ILE A 1 83 ? -26.608 -3.994 4.963 1.00 75.88 83 ILE A CA 1
ATOM 609 C C . ILE A 1 83 ? -27.936 -3.234 4.985 1.00 75.88 83 ILE A C 1
ATOM 611 O O . ILE A 1 83 ? -28.057 -2.180 4.366 1.00 75.88 83 ILE A O 1
ATOM 615 N N . VAL A 1 84 ? -28.929 -3.812 5.661 1.00 77.25 84 VAL A N 1
ATOM 616 C CA . VAL A 1 84 ? -30.299 -3.269 5.753 1.00 77.25 84 VAL A CA 1
ATOM 617 C C . VAL A 1 84 ? -30.765 -3.018 7.187 1.00 77.25 84 VAL A C 1
ATOM 619 O O . VAL A 1 84 ? -31.720 -2.278 7.388 1.00 77.25 84 VAL A O 1
ATOM 622 N N . ASP A 1 85 ? -30.076 -3.592 8.177 1.00 71.88 85 ASP A N 1
ATOM 623 C CA . ASP A 1 85 ? -30.463 -3.524 9.588 1.00 71.88 85 ASP A CA 1
ATOM 624 C C . ASP A 1 85 ? -29.579 -2.576 10.401 1.00 71.88 85 ASP A C 1
ATOM 626 O O . ASP A 1 85 ? -28.373 -2.438 10.166 1.00 71.88 85 ASP A O 1
ATOM 630 N N . VAL A 1 86 ? -30.186 -1.967 11.422 1.00 69.50 86 VAL A N 1
ATOM 631 C CA . VAL A 1 86 ? -29.504 -1.101 12.388 1.00 69.50 86 VAL A CA 1
ATOM 632 C C . VAL A 1 86 ? -29.293 -1.862 13.690 1.00 69.50 86 VAL A C 1
ATOM 634 O O . VAL A 1 86 ? -30.214 -2.443 14.249 1.00 69.50 86 VAL A O 1
ATOM 637 N N . VAL A 1 87 ? -28.071 -1.833 14.22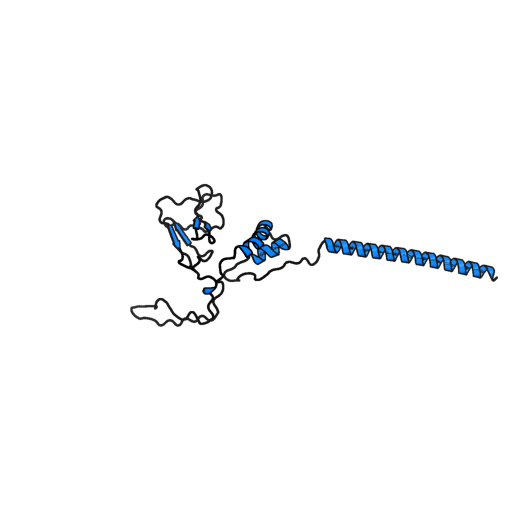5 1.00 73.06 87 VAL A N 1
ATOM 638 C CA . VAL A 1 87 ? -27.756 -2.493 15.510 1.00 73.06 87 VAL A CA 1
ATOM 639 C C . VAL A 1 87 ? -28.366 -1.740 16.704 1.00 73.06 87 VAL A C 1
ATOM 641 O O . VAL A 1 87 ? -28.540 -2.307 17.783 1.00 73.06 87 VAL A O 1
ATOM 644 N N . ARG A 1 88 ? -28.658 -0.445 16.541 1.00 72.38 88 ARG A N 1
ATOM 645 C CA . ARG A 1 88 ? -29.269 0.409 17.562 1.00 72.38 88 ARG A CA 1
ATOM 646 C C . ARG A 1 88 ? -30.326 1.302 16.935 1.00 72.38 88 ARG A C 1
ATOM 648 O O . ARG A 1 88 ? -29.991 2.142 16.104 1.00 72.38 88 ARG A O 1
ATOM 655 N N . ASP A 1 89 ? -31.557 1.160 17.402 1.00 71.88 89 ASP A N 1
ATOM 656 C CA . ASP A 1 89 ? -32.657 2.028 17.001 1.00 71.88 89 ASP A CA 1
ATOM 657 C C . ASP A 1 89 ? -32.393 3.480 17.412 1.00 71.88 89 ASP A C 1
ATOM 659 O O . ASP A 1 89 ? -31.874 3.767 18.500 1.00 71.88 89 ASP A O 1
ATOM 663 N N . LEU A 1 90 ? -32.779 4.415 16.545 1.00 73.69 90 LEU A N 1
ATOM 664 C CA . LEU A 1 90 ? -32.713 5.835 16.852 1.00 73.69 90 LEU A CA 1
ATOM 665 C C . LEU A 1 90 ? -33.914 6.215 17.720 1.00 73.69 90 LEU A C 1
ATOM 667 O O . LEU A 1 90 ? -35.042 6.311 17.240 1.00 73.69 90 LEU A O 1
ATOM 671 N N . VAL A 1 91 ? -33.660 6.455 19.007 1.00 77.00 91 VAL A N 1
ATOM 672 C CA . VAL A 1 91 ? -34.687 6.883 19.964 1.00 77.00 91 VAL A CA 1
ATOM 673 C C . VAL A 1 91 ? -34.562 8.381 20.224 1.00 77.00 91 VAL A C 1
ATOM 675 O O . VAL A 1 91 ? -33.562 8.843 20.774 1.00 77.00 91 VAL A O 1
ATOM 678 N N . VAL A 1 92 ? -35.604 9.143 19.885 1.00 76.44 92 VAL A N 1
ATOM 679 C CA . VAL A 1 92 ? -35.723 10.572 20.216 1.00 76.44 92 VAL A CA 1
ATOM 680 C C . VAL A 1 92 ? -36.962 10.761 21.085 1.00 76.44 92 VAL A C 1
ATOM 682 O O . VAL A 1 92 ? -38.055 10.344 20.715 1.00 76.44 92 VAL A O 1
ATOM 685 N N . ALA A 1 93 ? -36.795 11.364 22.267 1.00 76.50 93 ALA A N 1
ATOM 686 C CA . ALA A 1 93 ? -37.887 11.621 23.216 1.00 76.50 93 ALA A CA 1
ATOM 687 C C . ALA A 1 93 ? -38.760 10.378 23.523 1.00 76.50 93 ALA A C 1
ATOM 689 O O . ALA A 1 93 ? -39.986 10.443 23.483 1.00 76.50 93 ALA A O 1
ATOM 690 N N . PHE A 1 94 ? -38.121 9.238 23.819 1.00 77.31 94 PHE A N 1
ATOM 691 C CA . PHE A 1 94 ? -38.771 7.942 24.098 1.00 77.31 94 PHE A CA 1
ATOM 692 C C . PHE A 1 94 ? -39.578 7.337 22.935 1.00 77.31 94 PHE A C 1
ATOM 694 O O . PHE A 1 94 ? -40.288 6.355 23.138 1.00 77.31 94 PHE A O 1
ATOM 701 N N . THR A 1 95 ? -39.450 7.874 21.720 1.00 73.81 95 THR A N 1
ATOM 702 C CA . THR A 1 95 ? -40.072 7.322 20.510 1.00 73.81 95 THR A CA 1
ATOM 703 C C . THR A 1 95 ? -38.992 6.724 19.613 1.00 73.81 95 THR A C 1
ATOM 705 O O . THR A 1 95 ? -38.000 7.393 19.321 1.00 73.81 95 THR A O 1
ATOM 708 N N . SER A 1 96 ? -39.169 5.462 19.209 1.00 75.94 96 SER A N 1
ATOM 709 C CA . SER A 1 96 ? -38.280 4.794 18.250 1.00 75.94 96 SER A CA 1
ATOM 710 C C . SER A 1 96 ? -38.642 5.224 16.829 1.00 75.94 96 SER A C 1
ATOM 712 O O . SER A 1 96 ? -39.818 5.198 16.461 1.00 75.94 96 SER A O 1
ATOM 714 N N . ILE A 1 97 ? -37.650 5.658 16.057 1.00 78.38 97 ILE A N 1
ATOM 715 C CA . ILE A 1 97 ? -37.800 6.032 14.650 1.00 78.38 97 ILE A CA 1
ATOM 716 C C . ILE A 1 97 ? -37.306 4.861 13.803 1.00 78.38 97 ILE A C 1
ATOM 718 O O . ILE A 1 97 ? -36.157 4.440 13.938 1.00 78.38 97 ILE A O 1
ATOM 722 N N . GLU A 1 98 ? -38.163 4.362 12.914 1.00 75.38 98 GLU A N 1
ATOM 723 C CA . GLU A 1 98 ? -37.788 3.335 11.944 1.00 75.38 98 GLU A CA 1
ATOM 724 C C . GLU A 1 98 ? -36.832 3.937 10.905 1.00 75.38 98 GLU A C 1
ATOM 726 O O . GLU A 1 98 ? -37.138 4.936 10.248 1.00 75.38 98 GLU A O 1
ATOM 731 N N . LEU A 1 99 ? -35.642 3.351 10.794 1.00 75.00 99 LEU A N 1
ATOM 732 C CA . LEU A 1 99 ? -34.606 3.765 9.857 1.00 75.00 99 LEU A CA 1
ATOM 733 C C . LEU A 1 99 ? -34.573 2.779 8.692 1.00 75.00 99 LEU A C 1
ATOM 735 O O . LEU A 1 99 ? -34.228 1.616 8.876 1.00 75.00 99 LEU A O 1
ATOM 739 N N . LEU A 1 100 ? -34.882 3.260 7.489 1.00 77.44 100 LEU A N 1
ATOM 740 C CA . LEU A 1 100 ? -34.648 2.505 6.262 1.00 77.44 100 LEU A CA 1
ATOM 741 C C . LEU A 1 100 ? -33.197 2.724 5.821 1.00 77.44 100 LEU A C 1
ATOM 743 O O . LEU A 1 100 ? -32.829 3.831 5.422 1.00 77.44 100 LEU A O 1
ATOM 747 N N . ILE A 1 101 ? -32.374 1.679 5.902 1.00 78.31 101 ILE A N 1
ATOM 748 C CA . ILE A 1 101 ? -31.005 1.696 5.382 1.00 78.31 101 ILE A CA 1
ATOM 749 C C . ILE A 1 101 ? -30.983 0.984 4.034 1.00 78.31 101 ILE A C 1
ATOM 751 O O . ILE A 1 101 ? -31.317 -0.194 3.931 1.00 78.31 101 ILE A O 1
ATOM 755 N N . GLU A 1 102 ? -30.543 1.699 3.002 1.00 80.19 102 GLU A N 1
ATOM 756 C CA . GLU A 1 102 ? -30.295 1.130 1.682 1.00 80.19 102 GLU A CA 1
ATOM 757 C C . GLU A 1 102 ? -28.803 1.201 1.353 1.00 80.19 102 GLU A C 1
ATOM 759 O O . GLU A 1 102 ? -28.170 2.254 1.445 1.00 80.19 102 GLU A O 1
ATOM 764 N N . GLN A 1 103 ? -28.241 0.065 0.936 1.00 83.06 103 GLN A N 1
ATOM 765 C CA . GLN A 1 103 ? -26.868 -0.057 0.454 1.00 83.06 103 GLN A CA 1
ATOM 766 C C . GLN A 1 103 ? -26.893 -0.231 -1.079 1.00 83.06 103 GLN A C 1
ATOM 768 O O . GLN A 1 103 ? -26.919 -1.369 -1.561 1.00 83.06 103 GLN A O 1
ATOM 773 N N . PRO A 1 104 ? -26.902 0.862 -1.867 1.00 81.19 104 PRO A N 1
ATOM 774 C CA . PRO A 1 104 ? -27.117 0.797 -3.316 1.00 81.19 104 PRO A CA 1
ATOM 775 C C . PRO A 1 104 ? -25.964 0.130 -4.079 1.00 81.19 104 PRO A C 1
ATOM 777 O O . PRO A 1 104 ? -26.157 -0.386 -5.178 1.00 81.19 104 PRO A O 1
ATOM 780 N N . THR A 1 105 ? -24.756 0.124 -3.515 1.00 83.56 105 THR A N 1
ATOM 781 C CA . THR A 1 105 ? -23.549 -0.438 -4.133 1.00 83.56 105 THR A CA 1
ATOM 782 C C . THR A 1 105 ? -22.988 -1.578 -3.294 1.00 83.56 105 THR A C 1
ATOM 784 O O . THR A 1 105 ? -23.183 -1.633 -2.084 1.00 83.56 105 THR A O 1
ATOM 787 N N . ARG A 1 106 ? -22.275 -2.520 -3.924 1.00 82.25 106 ARG A N 1
ATOM 788 C CA . ARG A 1 106 ? -21.570 -3.583 -3.188 1.00 82.25 106 ARG A CA 1
ATOM 789 C C . ARG A 1 106 ? -20.517 -2.980 -2.251 1.00 82.25 106 ARG A C 1
ATOM 791 O O . ARG A 1 106 ? -19.881 -1.993 -2.614 1.00 82.25 106 ARG A O 1
ATOM 798 N N . SER A 1 107 ? -20.295 -3.613 -1.104 1.00 79.88 107 SER A N 1
ATOM 799 C CA . SER A 1 107 ? -19.137 -3.299 -0.267 1.00 79.88 107 SER A CA 1
ATOM 800 C C . SER A 1 107 ? -17.873 -3.825 -0.953 1.00 79.88 107 SER A C 1
ATOM 802 O O . SER A 1 107 ? -17.870 -4.929 -1.508 1.00 79.88 107 SER A O 1
ATOM 804 N N . SER A 1 108 ? -16.816 -3.019 -0.971 1.00 75.06 108 SER A N 1
ATOM 805 C CA . SER A 1 108 ? -15.530 -3.350 -1.587 1.00 75.06 108 SER A CA 1
ATOM 806 C C . SER A 1 108 ? -14.378 -2.773 -0.775 1.00 75.06 108 SER A C 1
ATOM 808 O O . SER A 1 108 ? -14.579 -1.848 0.004 1.00 75.06 108 SER A O 1
ATOM 810 N N . GLY A 1 109 ? -13.168 -3.288 -0.998 1.00 73.19 109 GLY A N 1
ATOM 811 C CA . GLY A 1 109 ? -11.948 -2.826 -0.327 1.00 73.19 109 GLY A CA 1
ATOM 812 C C . GLY A 1 109 ? -11.484 -3.741 0.806 1.00 73.19 109 GLY A C 1
ATOM 813 O O . GLY A 1 109 ? -10.342 -3.628 1.238 1.00 73.19 109 GLY A O 1
ATOM 814 N N . GLY A 1 110 ? -12.313 -4.695 1.244 1.00 75.44 110 GLY A N 1
ATOM 815 C CA . GLY A 1 110 ? -11.859 -5.770 2.117 1.00 75.44 110 GLY A CA 1
ATOM 816 C C . GLY A 1 110 ? -10.959 -6.731 1.347 1.00 75.44 110 GLY A C 1
ATOM 817 O O . GLY A 1 110 ? -11.398 -7.334 0.367 1.00 75.44 110 GLY A O 1
ATOM 818 N N . ASP A 1 111 ? -9.720 -6.895 1.784 1.00 77.06 111 ASP A N 1
ATOM 819 C CA . ASP A 1 111 ? -8.824 -7.931 1.276 1.00 77.06 111 ASP A CA 1
ATOM 820 C C . ASP A 1 111 ? -8.232 -8.705 2.450 1.00 77.06 111 ASP A C 1
ATOM 822 O O . ASP A 1 111 ? -8.199 -8.216 3.584 1.00 77.06 111 ASP A O 1
ATOM 826 N N . ASP A 1 112 ? -7.826 -9.938 2.183 1.00 75.44 112 ASP A N 1
ATOM 827 C CA . ASP A 1 112 ? -7.152 -10.750 3.187 1.00 75.44 112 ASP A CA 1
ATOM 828 C C . ASP A 1 112 ? -5.691 -10.309 3.324 1.00 75.44 112 ASP A C 1
ATOM 830 O O . ASP A 1 112 ? -5.134 -9.609 2.472 1.00 75.44 112 ASP A O 1
ATOM 8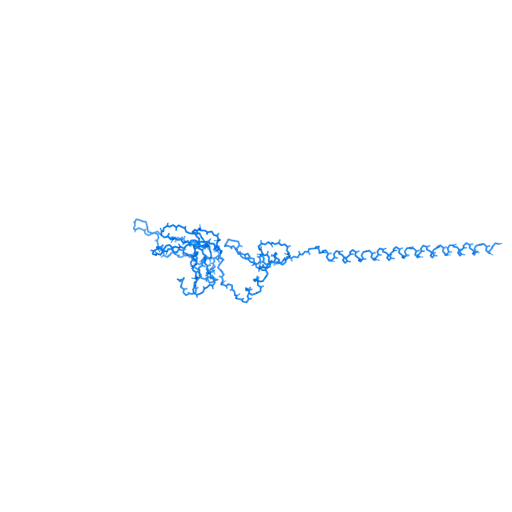34 N N . ARG A 1 113 ? -5.047 -10.727 4.417 1.00 72.88 113 ARG A N 1
ATOM 835 C CA . ARG A 1 113 ? -3.623 -10.455 4.625 1.00 72.88 113 ARG A CA 1
ATOM 836 C C . ARG A 1 113 ? -2.809 -11.003 3.452 1.00 72.88 113 ARG A C 1
ATOM 838 O O . ARG A 1 113 ? -3.056 -12.116 2.985 1.00 72.88 113 ARG A O 1
ATOM 845 N N . GLU A 1 114 ? -1.804 -10.245 3.019 1.00 77.31 114 GLU A N 1
ATOM 846 C CA . GLU A 1 114 ? -0.909 -10.705 1.964 1.00 77.31 114 GLU A CA 1
ATOM 847 C C . GLU A 1 114 ? -0.198 -12.010 2.365 1.00 77.31 114 GLU A C 1
ATOM 849 O O . GLU A 1 114 ? 0.286 -12.176 3.488 1.00 77.31 114 GLU A O 1
ATOM 854 N N . GLU A 1 115 ? -0.156 -12.962 1.434 1.00 79.56 115 GLU A N 1
ATOM 855 C CA . GLU A 1 115 ? 0.506 -14.243 1.641 1.00 79.56 115 GLU A CA 1
ATOM 856 C C . GLU A 1 115 ? 2.033 -14.095 1.567 1.00 79.56 115 GLU A C 1
ATOM 858 O O . GLU A 1 115 ? 2.568 -13.490 0.637 1.00 79.56 115 GLU A O 1
ATOM 863 N N . LEU A 1 116 ? 2.757 -14.753 2.480 1.00 81.75 116 LEU A N 1
ATOM 864 C CA . LEU A 1 116 ? 4.223 -14.715 2.534 1.00 81.75 116 LEU A CA 1
ATOM 865 C C . LEU A 1 116 ? 4.888 -15.112 1.203 1.00 81.75 116 LEU A C 1
ATOM 867 O O . LEU A 1 116 ? 5.937 -14.575 0.850 1.00 81.75 116 LEU A O 1
ATOM 871 N N . ALA A 1 117 ? 4.301 -16.056 0.461 1.00 83.44 117 ALA A N 1
ATOM 872 C CA . ALA A 1 117 ? 4.801 -16.463 -0.850 1.00 83.44 117 ALA A CA 1
ATOM 873 C C . ALA A 1 117 ? 4.769 -15.303 -1.859 1.00 83.44 117 ALA A C 1
ATOM 875 O O . ALA A 1 117 ? 5.746 -15.089 -2.577 1.00 83.44 117 ALA A O 1
ATOM 876 N N . LYS A 1 118 ? 3.686 -14.518 -1.858 1.00 80.06 118 LYS A N 1
ATOM 877 C CA . LYS A 1 118 ? 3.533 -13.329 -2.700 1.00 80.06 118 LYS A CA 1
ATOM 878 C C . LYS A 1 118 ? 4.497 -12.224 -2.266 1.00 80.06 118 LYS A C 1
ATOM 880 O O . LYS A 1 118 ? 5.209 -11.680 -3.110 1.00 80.06 118 LYS A O 1
ATOM 885 N N . SER A 1 119 ? 4.610 -11.970 -0.962 1.00 81.94 119 SER A N 1
ATOM 886 C CA . SER A 1 119 ? 5.533 -10.958 -0.437 1.00 81.94 119 SER A CA 1
ATOM 887 C C . SER A 1 119 ? 6.996 -11.285 -0.770 1.00 81.94 119 SER A C 1
ATOM 889 O O . SER A 1 119 ? 7.749 -10.393 -1.145 1.00 81.94 119 SER A O 1
ATOM 891 N N . LYS A 1 120 ? 7.413 -12.561 -0.742 1.00 84.94 120 LYS A N 1
ATOM 892 C CA . LYS A 1 120 ? 8.780 -12.970 -1.133 1.00 84.94 120 LYS A CA 1
ATOM 893 C C . LYS A 1 120 ? 9.148 -12.605 -2.571 1.00 84.94 120 LYS A C 1
ATOM 895 O O . LYS A 1 120 ? 10.316 -12.345 -2.842 1.00 84.94 120 LYS A O 1
ATOM 900 N N . VAL A 1 121 ? 8.175 -12.609 -3.480 1.00 84.56 121 VAL A N 1
ATOM 901 C CA . VAL A 1 121 ? 8.388 -12.242 -4.886 1.00 84.56 121 VAL A CA 1
ATOM 902 C C . VAL A 1 121 ? 8.373 -10.722 -5.062 1.00 84.56 121 VAL A C 1
ATOM 904 O O . VAL A 1 121 ? 9.170 -10.191 -5.830 1.00 84.56 121 VAL A O 1
ATOM 907 N N . MET A 1 122 ? 7.502 -10.019 -4.334 1.00 78.62 122 MET A N 1
ATOM 908 C CA . MET A 1 122 ? 7.309 -8.568 -4.462 1.00 78.62 122 MET A CA 1
ATOM 909 C C . MET A 1 122 ? 8.375 -7.728 -3.739 1.00 78.62 122 MET A C 1
ATOM 911 O O . MET A 1 122 ? 8.870 -6.754 -4.306 1.00 78.62 122 MET A O 1
ATOM 915 N N . ILE A 1 123 ? 8.757 -8.098 -2.508 1.00 82.44 123 ILE A N 1
ATOM 916 C CA . ILE A 1 123 ? 9.641 -7.294 -1.639 1.00 82.44 123 ILE A CA 1
ATOM 917 C C . ILE A 1 123 ? 10.975 -6.929 -2.314 1.00 82.44 123 ILE A C 1
ATOM 919 O O . ILE A 1 123 ? 11.351 -5.758 -2.248 1.00 82.44 123 ILE A O 1
ATOM 923 N N . PRO A 1 124 ? 11.704 -7.849 -2.982 1.00 82.69 124 PRO A N 1
ATOM 924 C CA . PRO A 1 124 ? 12.987 -7.502 -3.593 1.00 82.69 124 PRO A CA 1
ATOM 925 C C . PRO A 1 124 ? 12.872 -6.399 -4.653 1.00 82.69 124 PRO A C 1
ATOM 927 O O . PRO A 1 124 ? 13.741 -5.532 -4.721 1.00 82.69 124 PRO A O 1
ATOM 930 N N . GLY A 1 125 ? 11.792 -6.409 -5.444 1.00 79.19 125 GLY A N 1
ATOM 931 C CA . GLY A 1 125 ? 11.527 -5.384 -6.457 1.00 79.19 125 GLY A CA 1
ATOM 932 C C . GLY A 1 125 ? 11.195 -4.029 -5.836 1.00 79.19 125 GLY A C 1
ATOM 933 O O . GLY A 1 125 ? 11.739 -3.010 -6.250 1.00 79.19 125 GLY A O 1
ATOM 934 N N . TYR A 1 126 ? 10.378 -4.020 -4.780 1.00 77.62 126 TYR A N 1
ATOM 935 C CA . TYR A 1 126 ? 10.055 -2.797 -4.042 1.00 77.62 126 TYR A CA 1
ATOM 936 C C . TYR A 1 126 ? 11.300 -2.155 -3.405 1.00 77.62 126 TYR A C 1
ATOM 938 O O . TYR A 1 126 ? 11.549 -0.962 -3.566 1.00 77.62 126 TYR A O 1
ATOM 946 N N . VAL A 1 127 ? 12.136 -2.957 -2.736 1.00 80.62 127 VAL A N 1
ATOM 947 C CA . VAL A 1 127 ? 13.369 -2.472 -2.088 1.00 80.62 127 VAL A CA 1
ATOM 948 C C . VAL A 1 127 ? 14.384 -1.955 -3.115 1.00 80.62 127 VAL A C 1
ATOM 950 O O . VAL A 1 127 ? 15.115 -1.004 -2.831 1.00 80.62 127 VAL A O 1
ATOM 953 N N . ALA A 1 128 ? 14.428 -2.548 -4.312 1.00 78.75 128 ALA A N 1
ATOM 954 C CA . ALA A 1 128 ? 15.269 -2.061 -5.402 1.00 78.75 128 ALA A CA 1
ATOM 955 C C . ALA A 1 128 ? 14.823 -0.678 -5.914 1.00 78.75 128 ALA A C 1
ATOM 957 O O . ALA A 1 128 ? 15.686 0.157 -6.189 1.00 78.75 128 ALA A O 1
ATOM 958 N N . ALA A 1 129 ? 13.511 -0.421 -5.959 1.00 76.81 129 ALA A N 1
ATOM 959 C CA . ALA A 1 129 ? 12.937 0.830 -6.456 1.00 76.81 129 ALA A CA 1
ATOM 960 C C . ALA A 1 129 ? 13.184 2.043 -5.537 1.00 76.81 129 ALA A C 1
ATOM 962 O O . ALA A 1 129 ? 13.196 3.173 -6.016 1.00 76.81 129 ALA A O 1
ATOM 963 N N . ARG A 1 130 ? 13.417 1.848 -4.228 1.00 77.50 130 ARG A N 1
ATOM 964 C CA . ARG A 1 130 ? 13.720 2.932 -3.258 1.00 77.50 130 ARG A CA 1
ATOM 965 C C . ARG A 1 130 ? 12.740 4.118 -3.321 1.00 77.50 130 ARG A C 1
ATOM 967 O O . ARG A 1 130 ? 13.164 5.271 -3.263 1.00 77.50 130 ARG A O 1
ATOM 974 N N . ASP A 1 131 ? 11.454 3.828 -3.497 1.00 71.25 131 ASP A N 1
ATOM 975 C CA . ASP A 1 131 ? 10.380 4.823 -3.645 1.00 71.25 131 ASP A CA 1
ATOM 976 C C . ASP A 1 131 ? 10.536 5.784 -4.845 1.00 71.25 131 ASP A C 1
ATOM 978 O O . ASP A 1 131 ? 9.896 6.835 -4.898 1.00 71.25 131 ASP A O 1
ATOM 982 N N . VAL A 1 132 ? 11.350 5.432 -5.849 1.00 77.62 132 VAL A N 1
ATOM 983 C CA . VAL A 1 132 ? 11.511 6.205 -7.089 1.00 77.62 132 VAL A CA 1
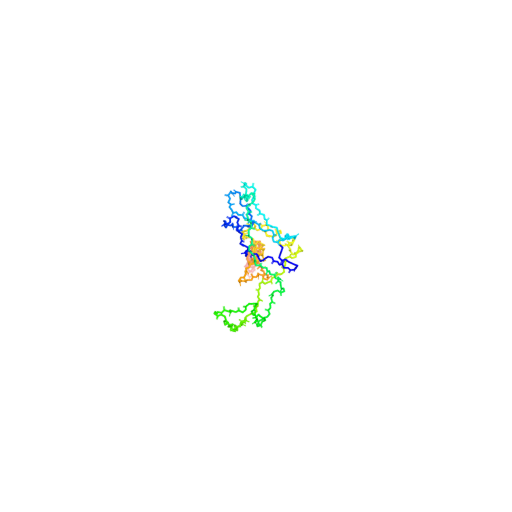ATOM 984 C C . VAL A 1 132 ? 11.377 5.291 -8.307 1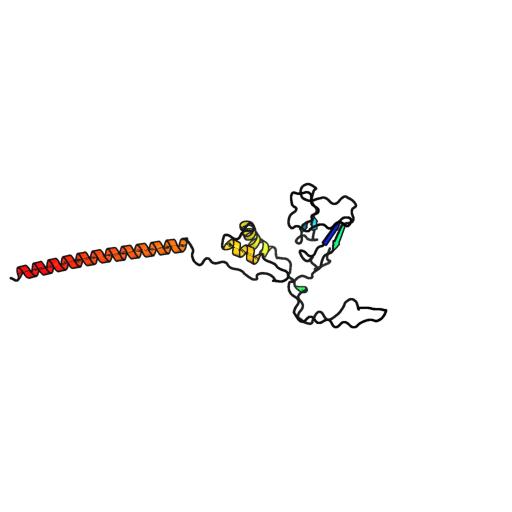.00 77.62 132 VAL A C 1
ATOM 986 O O . VAL A 1 132 ? 12.086 4.301 -8.453 1.00 77.62 132 VAL A O 1
ATOM 989 N N . ALA A 1 133 ? 10.484 5.643 -9.233 1.00 79.69 133 ALA A N 1
ATOM 990 C CA . ALA A 1 133 ? 10.311 4.896 -10.475 1.00 79.69 133 ALA A CA 1
ATOM 991 C C . ALA A 1 133 ? 11.279 5.401 -11.557 1.00 79.69 133 ALA A C 1
ATOM 993 O O . ALA A 1 133 ? 11.064 6.475 -12.119 1.00 79.69 133 ALA A O 1
ATOM 994 N N . VAL A 1 134 ? 12.339 4.639 -11.851 1.00 78.31 134 VAL A N 1
ATOM 995 C CA . VAL A 1 134 ? 13.302 4.977 -12.918 1.00 78.31 134 VAL A CA 1
ATOM 996 C C . VAL A 1 134 ? 13.323 3.904 -14.002 1.00 78.31 134 VAL A C 1
ATOM 998 O O . VAL A 1 134 ? 13.277 4.215 -15.191 1.00 78.31 134 VAL A O 1
ATOM 1001 N N . THR A 1 135 ? 13.374 2.633 -13.608 1.00 77.31 135 THR A N 1
ATOM 1002 C CA . THR A 1 135 ? 13.375 1.494 -14.531 1.00 77.31 135 THR A CA 1
ATOM 1003 C C . THR A 1 135 ? 11.968 0.933 -14.728 1.00 77.31 135 THR A C 1
ATOM 1005 O O . THR A 1 135 ? 11.085 1.108 -13.889 1.00 77.31 135 THR A O 1
ATOM 1008 N N . ALA A 1 136 ? 11.747 0.189 -15.817 1.00 78.62 136 ALA A N 1
ATOM 1009 C CA . ALA A 1 136 ? 10.477 -0.508 -16.049 1.00 78.62 136 ALA A CA 1
ATOM 1010 C C . ALA A 1 136 ? 10.098 -1.456 -14.888 1.00 78.62 136 ALA A C 1
ATOM 1012 O O . ALA A 1 136 ? 8.922 -1.578 -14.545 1.00 78.62 136 ALA A O 1
ATOM 1013 N N . GLY A 1 137 ? 11.091 -2.083 -14.245 1.00 77.25 137 GLY A N 1
ATOM 1014 C CA . GLY A 1 137 ? 10.882 -2.929 -13.067 1.00 77.25 137 GLY A CA 1
ATOM 1015 C C . GLY A 1 137 ? 10.419 -2.150 -11.832 1.00 77.25 137 GLY A C 1
ATOM 1016 O O . GLY A 1 137 ? 9.590 -2.653 -11.070 1.00 77.25 137 GLY A O 1
ATOM 1017 N N . ASP A 1 138 ? 10.877 -0.907 -11.667 1.00 78.94 138 ASP A N 1
ATOM 1018 C CA . ASP A 1 138 ? 10.447 -0.037 -10.566 1.00 78.94 138 ASP A CA 1
ATOM 1019 C C . ASP A 1 138 ? 8.991 0.393 -10.758 1.00 78.94 138 ASP A C 1
ATOM 1021 O O . ASP A 1 138 ? 8.194 0.304 -9.826 1.00 78.94 138 ASP A O 1
ATOM 1025 N N . TYR A 1 139 ? 8.611 0.769 -11.988 1.00 79.62 139 TYR A N 1
ATOM 1026 C CA . TYR A 1 139 ? 7.216 1.072 -12.326 1.00 79.62 139 TYR A CA 1
ATOM 1027 C C . TYR A 1 139 ? 6.294 -0.121 -12.056 1.00 79.62 139 TYR A C 1
ATOM 1029 O O . TYR A 1 139 ? 5.228 0.057 -11.472 1.00 79.62 139 TYR A O 1
ATOM 1037 N N . TYR A 1 140 ? 6.705 -1.334 -12.440 1.00 81.56 140 TYR A N 1
ATOM 1038 C CA . TYR A 1 140 ? 5.959 -2.558 -12.135 1.00 81.56 140 TYR A CA 1
ATOM 1039 C C . TYR A 1 140 ? 5.785 -2.753 -10.621 1.00 81.56 140 TYR A C 1
ATOM 1041 O O . TYR A 1 140 ? 4.676 -3.001 -10.144 1.00 81.56 140 TYR A O 1
ATOM 1049 N N . SER A 1 141 ? 6.878 -2.640 -9.866 1.00 79.88 141 SER A N 1
ATOM 1050 C CA . SER A 1 141 ? 6.897 -2.937 -8.430 1.00 79.88 141 SER A CA 1
ATOM 1051 C C . SER A 1 141 ? 6.082 -1.920 -7.630 1.00 79.88 141 SER A C 1
ATOM 1053 O O . SER A 1 141 ? 5.244 -2.312 -6.821 1.00 79.88 141 SER A O 1
ATOM 1055 N N . LEU A 1 142 ? 6.261 -0.624 -7.900 1.00 81.94 142 LEU A N 1
ATOM 1056 C CA . LEU A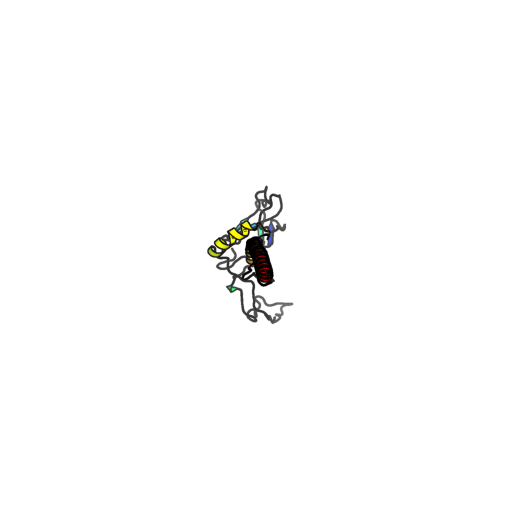 1 142 ? 5.545 0.452 -7.210 1.00 81.94 142 LEU A CA 1
ATOM 1057 C C . LEU A 1 142 ? 4.054 0.468 -7.562 1.00 81.94 142 LEU A C 1
ATOM 1059 O O . LEU A 1 142 ? 3.216 0.624 -6.677 1.00 81.94 142 LEU A O 1
ATOM 1063 N N . ALA A 1 143 ? 3.700 0.245 -8.831 1.00 82.44 143 ALA A N 1
ATOM 1064 C CA . ALA A 1 143 ? 2.298 0.203 -9.231 1.00 82.44 143 ALA A CA 1
ATOM 1065 C C . ALA A 1 143 ? 1.561 -0.985 -8.596 1.00 82.44 143 ALA A C 1
ATOM 1067 O O . ALA A 1 143 ? 0.451 -0.815 -8.104 1.00 82.44 143 ALA A O 1
ATOM 1068 N N . ASN A 1 144 ? 2.172 -2.173 -8.540 1.00 80.69 144 ASN A N 1
ATOM 1069 C CA . ASN A 1 144 ? 1.541 -3.342 -7.914 1.00 80.69 144 ASN A CA 1
ATOM 1070 C C . ASN A 1 144 ? 1.527 -3.284 -6.372 1.00 80.69 144 ASN A C 1
ATOM 1072 O O . ASN A 1 144 ? 0.696 -3.945 -5.736 1.00 80.69 144 ASN A O 1
ATOM 1076 N N . ALA A 1 145 ? 2.417 -2.492 -5.766 1.00 76.69 145 ALA A N 1
ATOM 1077 C CA . ALA A 1 145 ? 2.403 -2.196 -4.334 1.00 76.69 145 ALA A CA 1
ATOM 1078 C C . ALA A 1 145 ? 1.299 -1.196 -3.942 1.00 76.69 145 ALA A C 1
ATOM 1080 O O . ALA A 1 145 ? 0.910 -1.148 -2.777 1.00 76.69 145 ALA A O 1
ATOM 1081 N N . PHE A 1 146 ? 0.752 -0.435 -4.896 1.00 78.56 146 PHE A N 1
ATOM 1082 C CA . PHE A 1 146 ? -0.273 0.566 -4.616 1.00 78.56 146 PHE A CA 1
ATOM 1083 C C . PHE A 1 146 ? -1.563 -0.060 -4.054 1.00 78.56 146 PHE A C 1
ATOM 1085 O O . PHE A 1 146 ? -2.117 -1.036 -4.583 1.00 78.56 146 PHE A O 1
ATOM 1092 N N . ARG A 1 147 ? -2.049 0.534 -2.963 1.00 70.25 147 ARG A N 1
ATOM 1093 C CA . ARG A 1 147 ? -3.309 0.222 -2.284 1.00 70.25 147 ARG A CA 1
ATOM 1094 C C . ARG A 1 147 ? -3.952 1.549 -1.896 1.00 70.25 147 ARG A C 1
ATOM 1096 O O . ARG A 1 147 ? -3.305 2.364 -1.249 1.00 70.25 147 ARG A O 1
ATOM 1103 N N . ASP A 1 148 ? -5.212 1.744 -2.255 1.00 72.31 148 ASP A N 1
ATOM 1104 C CA . ASP A 1 148 ? -6.010 2.866 -1.773 1.00 72.31 148 ASP A CA 1
ATOM 1105 C C . ASP A 1 148 ? -7.401 2.384 -1.349 1.00 72.31 148 ASP A C 1
ATOM 1107 O O . ASP A 1 148 ? -7.989 1.500 -1.977 1.00 72.31 148 ASP A O 1
ATOM 1111 N N . ALA A 1 149 ? -7.936 2.970 -0.280 1.00 57.25 149 ALA A N 1
ATOM 1112 C CA . ALA A 1 149 ? -9.244 2.603 0.257 1.00 57.25 149 ALA A CA 1
ATOM 1113 C C . ALA A 1 149 ? -10.390 3.025 -0.679 1.00 57.25 149 ALA A C 1
ATOM 1115 O O . ALA A 1 149 ? -11.420 2.355 -0.732 1.00 57.25 149 ALA A O 1
ATOM 1116 N N . VAL A 1 150 ? -10.206 4.116 -1.433 1.00 64.44 150 VAL A N 1
ATOM 1117 C CA . VAL A 1 150 ? -11.214 4.652 -2.364 1.00 64.44 150 VAL A CA 1
ATOM 1118 C C . VAL A 1 150 ? -11.023 4.086 -3.772 1.00 64.44 150 VAL A C 1
ATOM 1120 O O . VAL A 1 150 ? -11.983 3.654 -4.409 1.00 64.44 150 VAL A O 1
ATOM 1123 N N . SER A 1 151 ? -9.782 4.065 -4.255 1.00 65.25 151 SER A N 1
ATOM 1124 C CA . SER A 1 151 ? -9.431 3.700 -5.635 1.00 65.25 151 SER A CA 1
ATOM 1125 C C . SER A 1 151 ? -9.124 2.207 -5.812 1.00 65.25 151 SER A C 1
ATOM 1127 O O . SER A 1 151 ? -9.014 1.729 -6.941 1.00 65.25 151 SER A O 1
ATOM 1129 N N . GLY A 1 152 ? -9.021 1.452 -4.715 1.00 67.56 152 GLY A N 1
ATOM 1130 C CA . GLY A 1 152 ? -8.719 0.025 -4.718 1.00 67.56 152 GLY A CA 1
ATOM 1131 C C . GLY A 1 152 ? -7.234 -0.284 -4.922 1.00 67.56 152 GLY A C 1
ATOM 1132 O O . GLY A 1 152 ? -6.353 0.551 -4.722 1.00 67.56 152 GLY A O 1
ATOM 1133 N N . ALA A 1 153 ? -6.949 -1.528 -5.299 1.00 67.12 153 ALA A N 1
ATOM 1134 C CA . ALA A 1 153 ? -5.600 -2.013 -5.573 1.00 67.12 153 ALA A CA 1
ATOM 1135 C C . ALA A 1 153 ? -5.381 -2.194 -7.080 1.00 67.12 153 ALA A C 1
ATOM 1137 O O . ALA A 1 153 ? -6.308 -2.543 -7.817 1.00 67.12 153 ALA A O 1
ATOM 1138 N N . VAL A 1 154 ? -4.141 -2.026 -7.539 1.00 68.81 154 VAL A N 1
ATOM 1139 C CA . VAL A 1 154 ? -3.766 -2.379 -8.913 1.00 68.81 154 VAL A CA 1
ATOM 1140 C C . VAL A 1 154 ? -3.780 -3.902 -9.061 1.00 68.81 154 VAL A C 1
ATOM 1142 O O . VAL A 1 154 ? -3.131 -4.613 -8.296 1.00 68.81 154 VAL A O 1
ATOM 1145 N N . ALA A 1 155 ? -4.528 -4.408 -10.047 1.00 61.44 155 ALA A N 1
ATOM 1146 C CA . ALA A 1 155 ? -4.620 -5.844 -10.308 1.00 61.44 155 ALA A CA 1
ATOM 1147 C C . ALA A 1 155 ? -3.306 -6.397 -10.885 1.00 61.44 155 ALA A C 1
ATOM 1149 O O . ALA A 1 155 ? -2.741 -7.334 -10.328 1.00 61.44 155 ALA A O 1
ATOM 1150 N N . VAL A 1 156 ? -2.830 -5.803 -11.985 1.00 63.41 156 VAL A N 1
ATOM 1151 C CA . VAL A 1 156 ? -1.507 -6.027 -12.586 1.00 63.41 156 VAL A CA 1
ATOM 1152 C C . VAL A 1 156 ? -1.132 -4.771 -13.378 1.00 63.41 156 VAL A C 1
ATOM 1154 O O . VAL A 1 156 ? -1.884 -4.354 -14.258 1.00 63.41 156 VAL A O 1
ATOM 1157 N N . ALA A 1 157 ? 0.032 -4.190 -13.107 1.00 63.34 157 ALA A N 1
ATOM 1158 C CA . ALA A 1 157 ? 0.664 -3.184 -13.959 1.00 63.34 157 ALA A CA 1
ATOM 1159 C C . ALA A 1 157 ? 1.879 -3.786 -14.666 1.00 63.34 157 ALA A C 1
ATOM 1161 O O . ALA A 1 157 ? 2.600 -4.570 -14.063 1.00 63.34 157 ALA A O 1
ATOM 1162 N N . HIS A 1 158 ? 2.126 -3.412 -15.924 1.00 68.06 158 HIS A N 1
ATOM 1163 C CA . HIS A 1 158 ? 3.329 -3.798 -16.662 1.00 68.06 158 HIS A CA 1
ATOM 1164 C C . HIS A 1 158 ? 3.880 -2.592 -17.419 1.00 68.06 158 HIS A C 1
ATOM 1166 O O . HIS A 1 158 ? 3.162 -1.968 -18.200 1.00 68.06 158 HIS A O 1
ATOM 1172 N N . ALA A 1 159 ? 5.152 -2.268 -17.193 1.00 66.62 159 ALA A N 1
ATOM 1173 C CA . ALA A 1 159 ? 5.848 -1.233 -17.942 1.00 66.62 159 ALA A CA 1
ATOM 1174 C C . ALA A 1 159 ? 6.641 -1.884 -19.078 1.00 66.62 159 ALA A C 1
ATOM 1176 O O . ALA A 1 159 ? 7.395 -2.831 -18.860 1.00 66.62 159 ALA A O 1
ATOM 1177 N N . PHE A 1 160 ? 6.469 -1.376 -20.295 1.00 62.09 160 PHE A N 1
ATOM 1178 C CA . PHE A 1 160 ? 7.295 -1.738 -21.440 1.00 62.09 160 PHE A CA 1
ATOM 1179 C C . PHE A 1 160 ? 7.863 -0.461 -22.050 1.00 62.09 160 PHE A C 1
ATOM 1181 O O . PHE A 1 160 ? 7.191 0.568 -22.101 1.00 62.09 160 PHE A O 1
ATOM 1188 N N . VAL A 1 161 ? 9.118 -0.521 -22.482 1.00 62.72 161 VAL A N 1
ATOM 1189 C CA . VAL A 1 161 ? 9.780 0.593 -23.159 1.00 62.72 161 VAL A CA 1
ATOM 1190 C C . VAL A 1 161 ? 9.635 0.353 -24.658 1.00 62.72 161 VAL A C 1
ATOM 1192 O O . VAL A 1 161 ? 10.056 -0.686 -25.154 1.00 62.72 161 VAL A O 1
ATOM 1195 N N . THR A 1 162 ? 9.009 1.285 -25.377 1.00 64.88 162 THR A N 1
ATOM 1196 C CA . THR A 1 162 ? 8.776 1.182 -26.830 1.00 64.88 162 THR A CA 1
ATOM 1197 C C . THR A 1 162 ? 10.027 1.424 -27.674 1.00 64.88 162 THR A C 1
ATOM 1199 O O . THR A 1 162 ? 10.035 1.054 -28.842 1.00 64.88 162 THR A O 1
ATOM 1202 N N . MET A 1 163 ? 11.068 2.039 -27.105 1.00 59.84 163 MET A N 1
ATOM 1203 C CA . MET A 1 163 ? 12.343 2.330 -27.769 1.00 59.84 163 MET A CA 1
ATOM 1204 C C . MET A 1 163 ? 13.485 2.052 -26.788 1.00 59.84 163 MET A C 1
ATOM 1206 O O . MET A 1 163 ? 13.772 2.859 -25.902 1.00 59.84 163 MET A O 1
ATOM 1210 N N . SER A 1 164 ? 14.085 0.867 -26.881 1.00 64.94 164 SER A N 1
ATOM 1211 C CA . SER A 1 164 ? 15.272 0.515 -26.102 1.00 64.94 164 SER A CA 1
ATOM 1212 C C . SER A 1 164 ? 16.518 0.930 -26.874 1.00 64.94 164 SER A C 1
ATOM 1214 O O . SER A 1 164 ? 16.661 0.584 -28.045 1.00 64.94 164 SER A O 1
ATOM 1216 N N . ALA A 1 165 ? 17.459 1.603 -26.206 1.00 66.56 165 ALA A N 1
ATOM 1217 C CA . ALA A 1 165 ? 18.740 1.978 -26.806 1.00 66.56 165 ALA A CA 1
ATOM 1218 C C . ALA A 1 165 ? 19.498 0.767 -27.383 1.00 66.56 165 ALA A C 1
ATOM 1220 O O . ALA A 1 165 ? 20.231 0.909 -28.356 1.00 66.56 165 ALA A O 1
ATOM 1221 N N . ALA A 1 166 ? 19.313 -0.429 -26.811 1.00 68.00 166 ALA A N 1
ATOM 1222 C CA . ALA A 1 166 ? 19.921 -1.652 -27.327 1.00 68.00 166 ALA A CA 1
ATOM 1223 C C . ALA A 1 166 ? 19.336 -2.057 -28.691 1.00 68.00 166 ALA A C 1
ATOM 1225 O O . ALA A 1 166 ? 20.095 -2.346 -29.616 1.00 68.00 166 ALA A O 1
ATOM 1226 N N . ASP A 1 167 ? 18.009 -2.019 -28.835 1.00 71.38 167 ASP A N 1
ATOM 1227 C CA . ASP A 1 167 ? 17.333 -2.368 -30.088 1.00 71.38 167 ASP A CA 1
ATOM 1228 C C . ASP A 1 167 ? 17.638 -1.324 -31.172 1.00 71.38 167 ASP A C 1
ATOM 1230 O O . ASP A 1 167 ? 17.956 -1.688 -32.305 1.00 71.38 167 ASP A O 1
ATOM 1234 N N . ASP A 1 168 ? 17.684 -0.039 -30.808 1.00 76.44 168 ASP A N 1
ATOM 1235 C CA . ASP A 1 168 ? 18.076 1.045 -31.716 1.00 76.44 168 ASP A CA 1
ATOM 1236 C C . ASP A 1 168 ? 19.521 0.903 -32.213 1.00 76.44 168 ASP A C 1
ATOM 1238 O O . ASP A 1 168 ? 19.785 1.121 -33.396 1.00 76.44 168 ASP A O 1
ATOM 1242 N N . ILE A 1 169 ? 20.460 0.488 -31.354 1.00 78.88 169 ILE A N 1
ATOM 1243 C CA . ILE A 1 169 ? 21.851 0.234 -31.763 1.00 78.88 169 ILE A CA 1
ATOM 1244 C C . ILE A 1 169 ? 21.911 -0.924 -32.765 1.00 78.88 169 ILE A C 1
ATOM 1246 O O . ILE A 1 169 ? 22.606 -0.822 -33.781 1.00 78.88 169 ILE A O 1
ATOM 1250 N N . THR A 1 170 ? 21.169 -2.013 -32.525 1.00 84.75 170 THR A N 1
ATOM 1251 C CA . THR A 1 170 ? 21.128 -3.130 -33.484 1.00 84.75 170 THR A CA 1
ATOM 1252 C C . THR A 1 170 ? 20.542 -2.690 -34.822 1.00 84.75 170 THR A C 1
ATOM 1254 O O . THR A 1 170 ? 21.127 -2.974 -35.869 1.00 84.75 170 THR A O 1
ATOM 1257 N N . LEU A 1 171 ? 19.459 -1.913 -34.805 1.00 85.31 171 LEU A N 1
ATOM 1258 C CA . LEU A 1 171 ? 18.801 -1.432 -36.011 1.00 85.31 171 LEU A CA 1
ATOM 1259 C C . LEU A 1 171 ? 19.689 -0.450 -36.790 1.00 85.31 171 LEU A C 1
ATOM 1261 O O . LEU A 1 171 ? 19.834 -0.596 -38.002 1.00 85.31 171 LEU A O 1
ATOM 1265 N N . GLN A 1 172 ? 20.368 0.481 -36.113 1.00 88.69 172 GLN A N 1
ATOM 1266 C CA . GLN A 1 172 ? 21.344 1.380 -36.741 1.00 88.69 172 GLN A CA 1
ATOM 1267 C C . GLN A 1 172 ? 22.518 0.621 -37.366 1.00 88.69 172 GLN A C 1
ATOM 1269 O O . GLN A 1 172 ? 22.934 0.952 -38.478 1.00 88.69 172 GLN A O 1
ATOM 1274 N N . SER A 1 173 ? 23.035 -0.415 -36.697 1.00 91.12 173 SER A N 1
ATOM 1275 C CA . SER A 1 173 ? 24.123 -1.229 -37.251 1.00 91.12 173 SER A CA 1
ATOM 1276 C C . SER A 1 173 ? 23.695 -1.990 -38.510 1.00 91.12 173 SER A C 1
ATOM 1278 O O . SER A 1 173 ? 24.433 -2.005 -39.493 1.00 91.12 173 SER A O 1
ATOM 1280 N N . LEU A 1 174 ? 22.477 -2.542 -38.527 1.00 94.12 174 LEU A N 1
ATOM 1281 C CA . LEU A 1 174 ? 21.924 -3.229 -39.694 1.00 94.12 174 LEU A CA 1
ATOM 1282 C C . LEU A 1 174 ? 21.676 -2.263 -40.854 1.00 94.12 174 LEU A C 1
ATOM 1284 O O . LEU A 1 174 ? 22.017 -2.577 -41.991 1.00 94.12 174 LEU A O 1
ATOM 1288 N N . VAL A 1 175 ? 21.126 -1.077 -40.579 1.00 95.19 175 VAL A N 1
ATOM 1289 C CA . VAL A 1 175 ? 20.913 -0.037 -41.599 1.00 95.19 175 VAL A CA 1
ATOM 1290 C C . VAL A 1 175 ? 22.243 0.429 -42.188 1.00 95.19 175 VAL A C 1
ATOM 1292 O O . VAL A 1 175 ? 22.347 0.567 -43.405 1.00 95.19 175 VAL A O 1
ATOM 1295 N N . THR A 1 176 ? 23.268 0.614 -41.353 1.00 96.12 176 THR A N 1
ATOM 1296 C CA . THR A 1 176 ? 24.616 0.984 -41.814 1.00 96.12 176 THR A CA 1
ATOM 1297 C C . THR A 1 176 ? 25.205 -0.106 -42.708 1.00 96.12 176 THR A C 1
ATOM 1299 O O . THR A 1 176 ? 25.636 0.185 -43.818 1.00 96.12 176 THR A O 1
ATOM 1302 N N . LEU A 1 177 ? 25.117 -1.373 -42.291 1.00 97.25 177 LEU A N 1
ATOM 1303 C CA . LEU A 1 177 ? 25.600 -2.511 -43.077 1.00 97.25 177 LEU A CA 1
ATOM 1304 C C . LEU A 1 177 ? 24.885 -2.625 -44.430 1.00 97.25 177 LEU A C 1
ATOM 1306 O O . LEU A 1 177 ? 25.530 -2.855 -45.450 1.00 97.25 177 LEU A O 1
ATOM 1310 N N . ILE A 1 178 ? 23.561 -2.444 -44.457 1.00 96.88 178 ILE A N 1
ATOM 1311 C CA . ILE A 1 178 ? 22.785 -2.448 -45.705 1.00 96.88 178 ILE A CA 1
ATOM 1312 C C . ILE A 1 178 ? 23.203 -1.275 -46.598 1.00 96.88 178 ILE A C 1
ATOM 1314 O O . ILE A 1 178 ? 23.388 -1.468 -47.796 1.00 96.88 178 ILE A O 1
ATOM 1318 N N . SER A 1 179 ? 23.376 -0.077 -46.035 1.00 96.94 179 SER A N 1
ATOM 1319 C CA . SER A 1 179 ? 23.818 1.104 -46.783 1.00 96.94 179 SER A CA 1
ATOM 1320 C C . SER A 1 179 ? 25.194 0.895 -47.419 1.00 96.94 179 SER A C 1
ATOM 1322 O O . SER A 1 179 ? 25.383 1.212 -48.595 1.00 96.94 179 SER A O 1
ATOM 1324 N N . ASP A 1 180 ? 26.138 0.320 -46.675 1.00 97.06 180 ASP A N 1
ATOM 1325 C CA . ASP A 1 180 ? 27.482 0.022 -47.170 1.00 97.06 180 ASP A CA 1
ATOM 1326 C C . ASP A 1 180 ? 27.442 -1.031 -48.284 1.00 97.06 180 ASP A C 1
ATOM 1328 O O . ASP A 1 180 ? 28.070 -0.850 -49.328 1.00 97.06 180 ASP A O 1
ATOM 1332 N N . LEU A 1 181 ? 26.640 -2.089 -48.117 1.00 97.38 181 LEU A N 1
ATOM 1333 C CA . LEU A 1 181 ? 26.460 -3.129 -49.133 1.00 97.38 181 LEU A CA 1
ATOM 1334 C C . LEU A 1 181 ? 25.853 -2.563 -50.427 1.00 97.38 181 LEU A C 1
ATOM 1336 O O . LEU A 1 181 ? 26.323 -2.870 -51.520 1.00 97.38 181 LEU A O 1
ATOM 1340 N N . VAL A 1 182 ? 24.818 -1.726 -50.309 1.00 97.31 182 VAL A N 1
ATOM 1341 C CA . VAL A 1 182 ? 24.161 -1.081 -51.457 1.00 97.31 182 VAL A CA 1
ATOM 1342 C C . VAL A 1 182 ? 25.128 -0.142 -52.173 1.00 97.31 182 VAL A C 1
ATOM 1344 O O . VAL A 1 182 ? 25.170 -0.128 -53.401 1.00 97.31 182 VAL A O 1
ATOM 1347 N N . THR A 1 183 ? 25.930 0.611 -51.420 1.00 96.94 183 THR A N 1
ATOM 1348 C CA . THR A 1 183 ? 26.923 1.529 -51.992 1.00 96.94 183 THR A CA 1
ATOM 1349 C C . THR A 1 183 ? 28.038 0.763 -52.708 1.00 96.94 183 THR A C 1
ATOM 1351 O O . THR A 1 183 ? 28.406 1.139 -53.819 1.00 96.94 183 THR A O 1
ATOM 1354 N N . GLY A 1 184 ? 28.522 -0.339 -52.126 1.00 96.56 184 GLY A N 1
ATOM 1355 C CA . GLY A 1 184 ? 29.508 -1.220 -52.758 1.00 96.56 184 GLY A CA 1
ATOM 1356 C C . GLY A 1 184 ? 28.986 -1.862 -54.045 1.00 96.56 184 GLY A C 1
ATOM 1357 O O . GLY A 1 184 ? 29.630 -1.784 -55.088 1.00 96.56 184 GLY A O 1
ATOM 1358 N N . LEU A 1 185 ? 27.764 -2.401 -54.016 1.00 96.44 185 LEU A N 1
ATOM 1359 C CA . LEU A 1 185 ? 27.143 -2.974 -55.211 1.00 96.44 185 LEU A CA 1
ATOM 1360 C C . LEU A 1 185 ? 26.949 -1.921 -56.312 1.00 96.44 185 LEU A C 1
ATOM 1362 O O . LEU A 1 185 ? 27.160 -2.206 -57.488 1.00 96.44 185 LEU A O 1
ATOM 1366 N N . ALA A 1 186 ? 26.580 -0.690 -55.945 1.00 96.38 186 ALA A N 1
ATOM 1367 C CA . ALA A 1 186 ? 26.464 0.405 -56.901 1.00 96.38 186 ALA A CA 1
ATOM 1368 C C . ALA A 1 186 ? 27.815 0.756 -57.551 1.00 96.38 186 ALA A C 1
ATOM 1370 O O . ALA A 1 186 ? 27.848 1.031 -58.752 1.00 96.38 186 ALA A O 1
ATOM 1371 N N . SER A 1 187 ? 28.924 0.721 -56.799 1.00 95.38 187 SER A N 1
ATOM 1372 C CA . SER A 1 187 ? 30.258 0.929 -57.376 1.00 95.38 187 SER A CA 1
ATOM 1373 C C . SER A 1 187 ? 30.696 -0.212 -58.292 1.00 95.38 187 SER A C 1
ATOM 1375 O O . SER A 1 187 ? 31.261 0.064 -59.349 1.00 95.38 187 SER A O 1
ATOM 1377 N N . ASP A 1 188 ? 30.388 -1.462 -57.940 1.00 96.50 188 ASP A N 1
ATOM 1378 C CA . ASP A 1 188 ? 30.739 -2.627 -58.759 1.00 96.50 188 ASP A CA 1
ATOM 1379 C C . ASP A 1 188 ? 29.995 -2.599 -60.102 1.00 96.50 188 ASP A C 1
ATOM 1381 O O . ASP A 1 188 ? 30.606 -2.742 -61.160 1.00 96.50 188 ASP A O 1
ATOM 1385 N N . VAL A 1 189 ? 28.691 -2.298 -60.082 1.00 96.06 189 VAL A N 1
ATOM 1386 C CA . VAL A 1 189 ? 27.884 -2.143 -61.305 1.00 96.06 189 VAL A CA 1
ATOM 1387 C C . VAL A 1 189 ? 28.402 -0.996 -62.178 1.00 96.06 189 VAL A C 1
ATOM 1389 O O . VAL A 1 189 ? 28.435 -1.115 -63.405 1.00 96.06 189 VAL A O 1
ATOM 1392 N N . ALA A 1 190 ? 28.818 0.120 -61.572 1.00 94.94 190 ALA A N 1
ATOM 1393 C CA . ALA A 1 190 ? 29.391 1.240 -62.312 1.00 94.94 190 ALA A CA 1
ATOM 1394 C C . ALA A 1 190 ? 30.725 0.867 -62.983 1.00 94.94 190 ALA A C 1
ATOM 1396 O O . ALA A 1 190 ? 30.951 1.256 -64.130 1.00 94.94 190 ALA A O 1
ATOM 1397 N N . ALA A 1 191 ? 31.577 0.096 -62.299 1.00 93.81 191 ALA A N 1
ATOM 1398 C CA . ALA A 1 191 ? 32.830 -0.406 -62.856 1.00 93.81 191 ALA A CA 1
ATOM 1399 C C . ALA A 1 191 ? 32.581 -1.365 -64.031 1.00 93.81 191 ALA A C 1
ATOM 1401 O O . ALA A 1 191 ? 33.128 -1.160 -65.112 1.00 93.81 191 ALA A O 1
ATOM 1402 N N . GLU A 1 192 ? 31.680 -2.336 -63.872 1.00 94.56 192 GLU A N 1
ATOM 1403 C CA . GLU A 1 192 ? 31.365 -3.304 -64.929 1.00 94.56 192 GLU A CA 1
ATOM 1404 C C . GLU A 1 192 ? 30.714 -2.634 -66.153 1.00 94.56 192 GLU A C 1
ATOM 1406 O O . GLU A 1 192 ? 31.035 -2.952 -67.296 1.00 94.56 192 GLU A O 1
ATOM 1411 N N . THR A 1 193 ? 29.869 -1.621 -65.938 1.00 94.50 193 THR A N 1
ATOM 1412 C CA . THR A 1 193 ? 29.301 -0.816 -67.034 1.00 94.50 193 THR A CA 1
ATOM 1413 C C . THR A 1 193 ? 30.388 -0.044 -67.795 1.00 94.50 193 THR A C 1
ATOM 1415 O O . THR A 1 193 ? 30.327 0.068 -69.024 1.00 94.50 193 THR A O 1
ATOM 1418 N N . ALA A 1 194 ? 31.392 0.488 -67.088 1.00 92.50 194 ALA A N 1
ATOM 1419 C CA . ALA A 1 194 ? 32.521 1.174 -67.711 1.00 92.50 194 ALA A CA 1
ATOM 1420 C C . ALA A 1 194 ? 33.381 0.207 -68.541 1.00 92.50 194 ALA A C 1
ATOM 1422 O O . ALA A 1 194 ? 33.739 0.540 -69.673 1.00 92.50 194 ALA A O 1
ATOM 1423 N N . ASP A 1 195 ? 33.637 -0.997 -68.024 1.00 93.62 195 ASP A N 1
ATOM 1424 C CA . ASP A 1 195 ? 34.369 -2.050 -68.734 1.00 93.62 195 ASP A CA 1
ATOM 1425 C C . ASP A 1 195 ? 33.629 -2.502 -70.004 1.00 93.62 195 ASP A C 1
ATOM 1427 O O . ASP A 1 195 ? 34.241 -2.607 -71.070 1.00 93.62 195 ASP A O 1
ATOM 1431 N N . ILE A 1 196 ? 32.303 -2.690 -69.937 1.00 92.81 196 ILE A N 1
ATOM 1432 C CA . ILE A 1 196 ? 31.468 -3.016 -71.107 1.00 92.81 196 ILE A CA 1
ATOM 1433 C C . ILE A 1 196 ? 31.546 -1.901 -72.154 1.00 92.81 196 ILE A C 1
ATOM 1435 O O . ILE A 1 196 ? 31.793 -2.172 -73.328 1.00 92.81 196 ILE A O 1
ATOM 1439 N N . THR A 1 197 ? 31.400 -0.642 -71.736 1.00 93.38 197 THR A N 1
ATOM 1440 C CA . THR A 1 197 ? 31.454 0.509 -72.654 1.00 93.38 197 THR A CA 1
ATOM 1441 C C . THR A 1 197 ? 32.824 0.616 -73.335 1.00 93.38 197 THR A C 1
ATOM 1443 O O . THR A 1 197 ? 32.915 0.920 -74.527 1.00 93.38 197 THR A O 1
ATOM 1446 N N . ALA A 1 198 ? 33.907 0.338 -72.602 1.00 90.06 198 ALA A N 1
ATOM 1447 C CA . ALA A 1 198 ? 35.257 0.312 -73.154 1.00 90.06 198 ALA A CA 1
ATOM 1448 C C . ALA A 1 198 ? 35.445 -0.832 -74.166 1.00 90.06 198 ALA A C 1
ATOM 1450 O O . ALA A 1 198 ? 36.044 -0.622 -75.224 1.00 90.06 198 ALA A O 1
ATOM 1451 N N . ALA A 1 199 ? 34.903 -2.019 -73.879 1.00 88.50 199 ALA A N 1
ATOM 1452 C CA . ALA A 1 199 ? 34.933 -3.156 -74.794 1.00 88.50 199 ALA A CA 1
ATOM 1453 C C . ALA A 1 199 ? 34.135 -2.885 -76.083 1.00 88.50 199 ALA A C 1
ATOM 1455 O O . ALA A 1 199 ? 34.629 -3.158 -77.178 1.00 88.50 199 ALA A O 1
ATOM 1456 N N . GLU A 1 200 ? 32.943 -2.290 -75.980 1.00 88.81 200 GLU A N 1
ATOM 1457 C CA . GLU A 1 200 ? 32.136 -1.883 -77.138 1.00 88.81 200 GLU A CA 1
ATOM 1458 C C . GLU A 1 200 ? 32.874 -0.868 -78.023 1.00 88.81 200 GLU A C 1
ATOM 1460 O O . GLU A 1 200 ? 32.901 -1.013 -79.248 1.00 88.81 200 GLU A O 1
ATOM 1465 N N . ALA A 1 201 ? 33.529 0.128 -77.416 1.00 87.75 201 ALA A N 1
ATOM 1466 C CA . ALA A 1 201 ? 34.326 1.113 -78.145 1.00 87.75 201 ALA A CA 1
ATOM 1467 C C . ALA A 1 201 ? 35.528 0.480 -78.870 1.00 87.75 201 ALA A C 1
ATOM 1469 O O . ALA A 1 201 ? 35.827 0.854 -80.007 1.00 87.75 201 ALA A O 1
ATOM 1470 N N . ALA A 1 202 ? 36.198 -0.494 -78.245 1.00 86.31 202 ALA A N 1
ATOM 1471 C CA . ALA A 1 202 ? 37.303 -1.224 -78.864 1.00 86.31 202 ALA A CA 1
ATOM 1472 C C . ALA A 1 202 ? 36.834 -2.033 -80.086 1.00 86.31 202 ALA A C 1
ATOM 1474 O O . ALA A 1 202 ? 37.423 -1.906 -81.160 1.00 86.31 202 ALA A O 1
ATOM 1475 N N . ILE A 1 203 ? 35.728 -2.777 -79.963 1.00 85.19 203 ILE A N 1
ATOM 1476 C CA . ILE A 1 203 ? 35.144 -3.554 -81.071 1.00 85.19 203 ILE A CA 1
ATOM 1477 C C . ILE A 1 203 ? 34.745 -2.638 -82.234 1.00 85.19 203 ILE A C 1
ATOM 1479 O O . ILE A 1 203 ? 35.034 -2.943 -83.389 1.00 85.19 203 ILE A O 1
ATOM 1483 N N . ALA A 1 204 ? 34.121 -1.491 -81.950 1.00 81.44 204 ALA A N 1
ATOM 1484 C CA . ALA A 1 204 ? 33.736 -0.534 -82.986 1.00 81.44 204 ALA A CA 1
ATOM 1485 C C . ALA A 1 204 ? 34.939 0.002 -83.784 1.00 81.44 204 ALA A C 1
ATOM 1487 O O . ALA A 1 204 ? 34.793 0.315 -84.964 1.00 81.44 204 ALA A O 1
ATOM 1488 N N . SER A 1 205 ? 36.123 0.092 -83.168 1.00 76.62 205 SER A N 1
ATOM 1489 C CA . SER A 1 205 ? 37.339 0.571 -83.835 1.00 76.62 205 SER A CA 1
ATOM 1490 C C . SER A 1 205 ? 38.024 -0.466 -84.735 1.00 76.62 205 SER A C 1
ATOM 1492 O O . SER A 1 205 ? 38.775 -0.082 -85.624 1.00 76.62 205 SER A O 1
ATOM 1494 N N . GLU A 1 206 ? 37.757 -1.759 -84.533 1.00 73.06 206 GLU A N 1
ATOM 1495 C CA . GLU A 1 206 ? 38.370 -2.865 -85.288 1.00 73.06 206 GLU A CA 1
ATOM 1496 C C . GLU A 1 206 ? 37.558 -3.255 -86.543 1.00 73.06 206 GLU A C 1
ATOM 1498 O O . GLU A 1 206 ? 38.059 -3.941 -87.431 1.00 73.06 206 GLU A O 1
ATOM 1503 N N . VAL A 1 207 ? 36.301 -2.803 -86.640 1.00 64.12 207 VAL A N 1
ATOM 1504 C CA . VAL A 1 207 ? 35.362 -3.101 -87.744 1.00 64.12 207 VAL A CA 1
ATOM 1505 C C . VAL A 1 207 ? 35.398 -2.036 -88.867 1.00 64.12 207 VAL A C 1
ATOM 1507 O O . VAL A 1 207 ? 34.663 -2.150 -89.850 1.00 64.12 207 VAL A O 1
ATOM 1510 N N . VAL A 1 208 ? 36.268 -1.022 -88.765 1.00 50.03 208 VAL A N 1
ATOM 1511 C CA . VAL A 1 208 ? 36.481 0.049 -89.769 1.00 50.03 208 VAL A CA 1
ATOM 1512 C C . VAL A 1 208 ? 37.798 -0.155 -90.510 1.00 50.03 208 VAL A C 1
ATOM 1514 O O . VAL A 1 208 ? 37.781 -0.038 -91.757 1.00 50.03 208 VAL A O 1
#

Foldseek 3Di:
DLDPLKFFDPPFKWKDWLNDTADEDCDQAQDAGRYWYWDRPDVVIDIGADPRRRYDDRDPPIDMDMDTDIDNAPVNWAAFQPPFDDPDFDDDPNDTDDDGDGRHGTDDQRHDDDDPVVCVVQVVLCVVLVPPDDDQSNVFNVQQPDADSVPGGDPGDGDDDPDDPVVVVVVVVVVVVVVVVVVVVVVVVVVVVVVVVVVVVVVVVVVD

pLDDT: mean 80.39, std 9.41, range [49.66, 97.38]

Radius of gyration: 36.03 Å; chains: 1; bounding box: 78×30×124 Å

Sequence (208 aa):
SPGDGRFVAQTTMELTVAGADWTETEFLPYKQTDVYAIDYNAEPQMLRFGDGLAGNIPAAGNDIRASYLSTAGKAGNVPAGTIVDVVRDLVVAFTSIELLIEQPTRSSGGDDREELAKSKVMIPGYVAARDVAVTAGDYYSLANAFRDAVSGAVAVAHAFVTMSAADDITLQSLVTLISDLVTGLASDVAAETADITAAEAAIASEVV